Protein AF-0000000075737241 (afdb_homodimer)

Sequence (196 aa):
MTGPKQQPLPPDVEGREDAIEVLRAFVLDGGLSIAFMRAFEDPEMWGLLLVDIARHAARSYARESEYTEDEALERIVEMFEAELSRPTDTGATTERTQMTGPKQQPLPPDVEGREDAIEVLRAFVLDGGLSIAFMRAFEDPEMWGLLLVDIARHAARSYARESEYTEDEALERIVEMFEAELSRPTDTGATTERTQ

Radius of gyration: 18.61 Å; Cα contacts (8 Å, |Δi|>4): 270; chains: 2; bounding box: 70×42×44 Å

Nearest PDB structures (foldseek):
  3ic3-assembly3_A  TM=8.805E-01  e=1.085E-14  Rhodopseudomonas palustris
  3ic3-assembly3_D  TM=9.442E-01  e=9.481E-14  Rhodopseudomonas palustris
  3ic3-assembly3_B  TM=8.972E-01  e=2.136E-14  Rhodopseudomonas palustris
  3ic3-assembly3_C  TM=8.690E-01  e=2.997E-14  Rhodopseudomonas palustris
  8a22-assembly1_Bg  TM=6.473E-01  e=2.646E+00  Polytomella magna

pLDDT: mean 84.62, std 17.78, range [26.81, 97.56]

Solvent-accessible surface area (backbone atoms only — not comparable to full-atom values): 11344 Å² total; per-residue (Å²): 130,92,22,43,47,69,68,70,74,44,78,88,40,61,72,26,61,78,20,35,38,46,36,39,33,26,41,42,94,94,40,80,48,71,33,69,53,85,67,88,66,60,68,64,57,53,43,50,50,49,50,53,52,48,51,51,51,11,48,55,49,19,74,76,47,94,43,48,44,69,56,31,36,54,51,51,51,53,51,42,55,53,56,69,68,43,70,75,74,69,71,73,76,66,75,72,78,122,130,93,23,43,46,70,66,70,73,46,79,87,39,61,73,26,62,78,20,36,40,44,38,39,34,26,42,44,94,93,40,79,48,70,34,68,51,83,65,87,67,61,68,64,5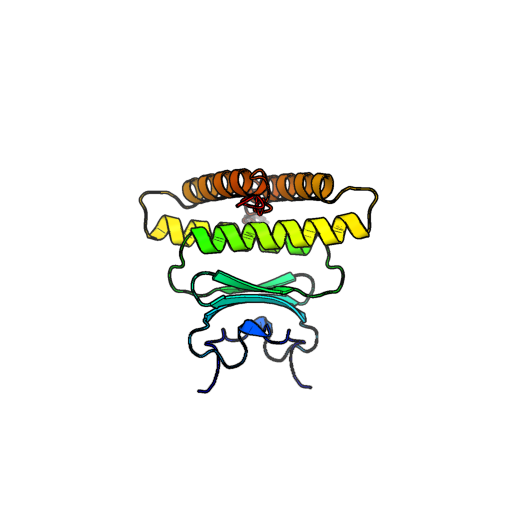7,54,43,50,49,49,51,51,50,47,51,50,50,10,47,54,49,18,74,76,48,90,45,49,46,68,57,29,36,53,51,51,52,52,52,41,55,53,58,71,68,44,70,76,75,66,72,70,75,70,76,72,79,121

Structure (mmCIF, N/CA/C/O backbone):
data_AF-0000000075737241-model_v1
#
loop_
_entity.id
_entity.type
_entity.pdbx_description
1 polymer 'DUF5076 domain-containing protein'
#
loop_
_atom_site.group_PDB
_atom_site.id
_atom_site.type_symbol
_atom_site.label_atom_id
_atom_site.label_alt_id
_atom_site.label_comp_id
_atom_site.label_asym_id
_atom_site.label_entity_id
_atom_site.label_seq_id
_atom_site.pdbx_PDB_ins_code
_atom_site.Cartn_x
_atom_site.Cartn_y
_atom_site.Cartn_z
_atom_site.occupancy
_atom_site.B_iso_or_equiv
_atom_site.auth_seq_id
_atom_site.auth_comp_id
_atom_site.auth_asym_id
_atom_site.auth_atom_id
_atom_site.pdbx_PDB_model_num
ATOM 1 N N . MET A 1 1 ? 18.047 1.871 20.344 1 58.34 1 MET A N 1
ATOM 2 C CA . MET A 1 1 ? 17.25 1.022 19.469 1 58.34 1 MET A CA 1
ATOM 3 C C . MET A 1 1 ? 17.656 1.196 18.016 1 58.34 1 MET A C 1
ATOM 5 O O . MET A 1 1 ? 17.391 2.236 17.406 1 58.34 1 MET A O 1
ATOM 9 N N . THR A 1 2 ? 18.734 0.458 17.578 1 82 2 THR A N 1
ATOM 10 C CA . THR A 1 2 ? 19.562 0.753 16.422 1 82 2 THR A CA 1
ATOM 11 C C . THR A 1 2 ? 18.859 0.339 15.133 1 82 2 THR A C 1
ATOM 13 O O . THR A 1 2 ? 18.625 -0.849 14.898 1 82 2 THR A O 1
ATOM 16 N N . GLY A 1 3 ? 18.031 1.167 14.523 1 94.81 3 GLY A N 1
ATOM 17 C CA . GLY A 1 3 ? 17.422 0.893 13.227 1 94.81 3 GLY A CA 1
ATOM 18 C C . GLY A 1 3 ? 16.172 1.709 12.969 1 94.81 3 GLY A C 1
ATOM 19 O O . GLY A 1 3 ? 15.867 2.637 13.727 1 94.81 3 GLY A O 1
ATOM 20 N N . PRO A 1 4 ? 15.516 1.468 11.969 1 96.94 4 PRO A N 1
ATOM 21 C CA . PRO A 1 4 ? 14.328 2.248 11.633 1 96.94 4 PRO A CA 1
ATOM 22 C C . PRO A 1 4 ? 13.188 2.059 12.633 1 96.94 4 PRO A C 1
ATOM 24 O O . PRO A 1 4 ? 13.188 1.08 13.383 1 96.94 4 PRO A O 1
ATOM 27 N N . LYS A 1 5 ? 12.344 3.02 12.773 1 95.69 5 LYS A N 1
ATOM 28 C CA . LYS A 1 5 ? 11.102 2.865 13.516 1 95.69 5 LYS A CA 1
ATOM 29 C C . LYS A 1 5 ? 10.117 1.977 12.758 1 95.69 5 LYS A C 1
ATOM 31 O O . LYS A 1 5 ? 9.633 2.346 11.688 1 95.69 5 LYS A O 1
ATOM 36 N N . GLN A 1 6 ? 9.859 0.844 13.281 1 96.44 6 GLN A N 1
ATOM 37 C CA . GLN A 1 6 ? 9.031 -0.142 12.594 1 96.44 6 GLN A CA 1
ATOM 38 C C . GLN A 1 6 ? 7.641 -0.232 13.227 1 96.44 6 GLN A C 1
ATOM 40 O O . GLN A 1 6 ? 7.488 -0.028 14.43 1 96.44 6 GLN A O 1
ATOM 45 N N . GLN A 1 7 ? 6.676 -0.488 12.391 1 96.12 7 GLN A N 1
ATOM 46 C CA . GLN A 1 7 ? 5.336 -0.783 12.883 1 96.12 7 GLN A CA 1
ATOM 47 C C . GLN A 1 7 ? 5.277 -2.168 13.516 1 96.12 7 GLN A C 1
ATOM 49 O O . GLN A 1 7 ? 5.941 -3.1 13.055 1 96.12 7 GLN A O 1
ATOM 54 N N . PRO A 1 8 ? 4.445 -2.217 14.602 1 95.62 8 PRO A N 1
ATOM 55 C CA . PRO A 1 8 ? 4.211 -3.57 15.109 1 95.62 8 PRO A CA 1
ATOM 56 C C . PRO A 1 8 ? 3.428 -4.441 14.133 1 95.62 8 PRO A C 1
ATOM 58 O O . PRO A 1 8 ? 2.809 -3.926 13.195 1 95.62 8 PRO A O 1
ATOM 61 N N . LEU A 1 9 ? 3.537 -5.719 14.336 1 97.38 9 LEU A N 1
ATOM 62 C CA . LEU A 1 9 ? 2.652 -6.609 13.586 1 97.38 9 LEU A CA 1
ATOM 63 C C . LEU A 1 9 ? 1.19 -6.305 13.898 1 97.38 9 LEU A C 1
ATOM 65 O O . LEU A 1 9 ? 0.841 -6.023 15.047 1 97.38 9 LEU A O 1
ATOM 69 N N . PRO A 1 10 ? 0.364 -6.422 12.844 1 97.06 10 PRO A N 1
ATOM 70 C CA . PRO A 1 10 ? -1.057 -6.461 13.203 1 97.06 10 PRO A CA 1
ATOM 71 C C . PRO A 1 10 ? -1.389 -7.578 14.188 1 97.06 10 PRO A C 1
ATOM 73 O O . PRO A 1 10 ? -0.824 -8.672 14.102 1 97.06 10 PRO A O 1
ATOM 76 N N . PRO A 1 11 ? -2.312 -7.281 15.094 1 96.56 11 PRO A N 1
ATOM 77 C CA . PRO A 1 11 ? -2.607 -8.266 16.141 1 96.56 11 PRO A CA 1
ATOM 78 C C . PRO A 1 11 ? -3.072 -9.602 15.578 1 96.56 11 PRO A C 1
ATOM 80 O O . PRO A 1 11 ? -2.773 -10.656 16.141 1 96.56 11 PRO A O 1
ATOM 83 N N . ASP A 1 12 ? -3.746 -9.586 14.445 1 97.31 12 ASP A N 1
ATOM 84 C CA . ASP A 1 12 ? -4.32 -10.812 13.898 1 97.31 12 ASP A CA 1
ATOM 85 C C . ASP A 1 12 ? -3.254 -11.656 13.195 1 97.31 12 ASP A C 1
ATOM 87 O O . ASP A 1 12 ? -3.484 -12.82 12.883 1 97.31 12 ASP A O 1
ATOM 91 N N . VAL A 1 13 ? -2.068 -11.062 13.039 1 97.38 13 VAL A N 1
ATOM 92 C CA . VAL A 1 13 ? -1.009 -11.766 12.32 1 97.38 13 VAL A CA 1
ATOM 93 C C . VAL A 1 13 ? -0.026 -12.367 13.32 1 97.38 13 VAL A C 1
ATOM 95 O O . VAL A 1 13 ? 0.746 -13.266 12.984 1 97.38 13 VAL A O 1
ATOM 98 N N . GLU A 1 14 ? -0.021 -11.781 14.523 1 96.69 14 GLU A N 1
ATOM 99 C CA . GLU A 1 14 ? 0.906 -12.25 15.547 1 96.69 14 GLU A CA 1
ATOM 100 C C . GLU A 1 14 ? 0.746 -13.75 15.797 1 96.69 14 GLU A C 1
ATOM 102 O O . GLU A 1 14 ? -0.367 -14.234 16.016 1 96.69 14 GLU A O 1
ATOM 107 N N . GLY A 1 15 ? 1.832 -14.453 15.648 1 96.19 15 GLY A N 1
ATOM 108 C CA . GLY A 1 15 ? 1.846 -15.883 15.922 1 96.19 15 GLY A CA 1
ATOM 109 C C . GLY A 1 15 ? 1.267 -16.703 14.789 1 96.19 15 GLY A C 1
ATOM 110 O O . GLY A 1 15 ? 1.16 -17.938 14.898 1 96.19 15 GLY A O 1
ATOM 111 N N . ARG A 1 16 ? 0.884 -16.078 13.672 1 97.56 16 ARG A N 1
ATOM 112 C CA . ARG A 1 16 ? 0.29 -16.781 12.547 1 97.56 16 ARG A CA 1
ATOM 113 C C . ARG A 1 16 ? 1.35 -17.156 11.516 1 97.56 16 ARG A C 1
ATOM 115 O O . ARG A 1 16 ? 1.74 -16.328 10.688 1 97.56 16 ARG A O 1
ATOM 122 N N . GLU A 1 17 ? 1.652 -18.438 11.508 1 96.88 17 GLU A N 1
ATOM 123 C CA . GLU A 1 17 ? 2.691 -18.938 10.609 1 96.88 17 GLU A CA 1
ATOM 124 C C . GLU A 1 17 ? 2.215 -18.938 9.164 1 96.88 17 GLU A C 1
ATOM 126 O O . GLU A 1 17 ? 3.0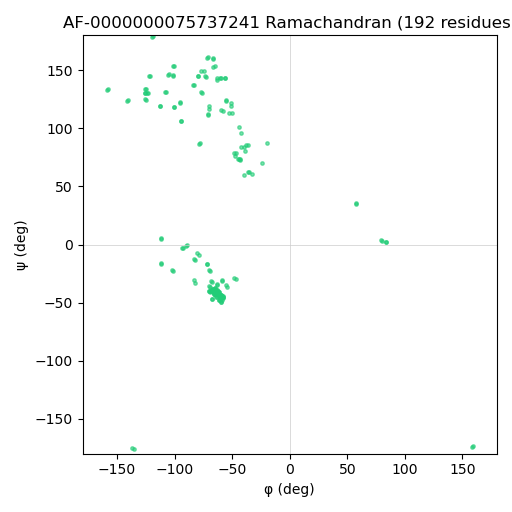25 -19.016 8.234 1 96.88 17 GLU A O 1
ATOM 131 N N . ASP A 1 18 ? 0.946 -18.844 8.969 1 95.94 18 ASP A N 1
ATOM 132 C CA . ASP A 1 18 ? 0.374 -18.891 7.629 1 95.94 18 ASP A CA 1
ATOM 133 C C . ASP A 1 18 ? 0.208 -17.484 7.059 1 95.94 18 ASP A C 1
ATOM 135 O O . ASP A 1 18 ? -0.201 -17.312 5.906 1 95.94 18 ASP A O 1
ATOM 139 N N . ALA A 1 19 ? 0.558 -16.516 7.926 1 96.25 19 ALA A N 1
ATOM 140 C CA . ALA A 1 19 ? 0.509 -15.133 7.441 1 96.25 19 ALA A CA 1
ATOM 141 C C . ALA A 1 19 ? 1.785 -14.773 6.688 1 96.25 19 ALA A C 1
ATOM 143 O O . ALA A 1 19 ? 2.885 -15.148 7.102 1 96.25 19 ALA A O 1
ATOM 144 N N . ILE A 1 20 ? 1.584 -14.055 5.527 1 95.44 20 ILE A N 1
ATOM 145 C CA . ILE A 1 20 ? 2.699 -13.664 4.672 1 95.44 20 ILE A CA 1
ATOM 146 C C . ILE A 1 20 ? 2.678 -12.156 4.445 1 95.44 20 ILE A C 1
ATOM 148 O O . ILE A 1 20 ? 1.672 -11.602 3.99 1 95.44 20 ILE A O 1
ATOM 152 N N . GLU A 1 21 ? 3.771 -11.531 4.742 1 96.62 21 GLU A N 1
ATOM 153 C CA . GLU A 1 21 ? 3.885 -10.102 4.492 1 96.62 21 GLU A CA 1
ATOM 154 C C . GLU A 1 21 ? 4.137 -9.82 3.014 1 96.62 21 GLU A C 1
ATOM 156 O O . GLU A 1 21 ? 5.027 -10.414 2.406 1 96.62 21 GLU A O 1
ATOM 161 N N . VAL A 1 22 ? 3.342 -8.883 2.451 1 95 22 VAL A N 1
ATOM 162 C CA . VAL A 1 22 ? 3.439 -8.672 1.01 1 95 22 VAL A CA 1
ATOM 163 C C . VAL A 1 22 ? 4.039 -7.297 0.728 1 95 22 VAL A C 1
ATOM 165 O O . VAL A 1 22 ? 4.496 -7.027 -0.385 1 95 22 VAL A O 1
ATOM 168 N N . LEU A 1 23 ? 4.055 -6.426 1.72 1 96.06 23 LEU A N 1
ATOM 169 C CA . LEU A 1 23 ? 4.504 -5.059 1.488 1 96.06 23 LEU A CA 1
ATOM 170 C C . LEU A 1 23 ? 4.945 -4.402 2.793 1 96.06 23 LEU A C 1
ATOM 172 O O . LEU A 1 23 ? 4.285 -4.547 3.822 1 96.06 23 LEU A O 1
ATOM 176 N N . ARG A 1 24 ? 6.102 -3.76 2.75 1 97.56 24 ARG A N 1
ATOM 177 C CA . ARG A 1 24 ? 6.539 -2.801 3.762 1 97.56 24 ARG A CA 1
ATOM 178 C C . ARG A 1 24 ? 6.902 -1.464 3.125 1 97.56 24 ARG A C 1
ATOM 180 O O . ARG A 1 24 ? 7.609 -1.422 2.119 1 97.56 24 ARG A O 1
ATOM 187 N N . ALA A 1 25 ? 6.422 -0.4 3.725 1 96.69 25 ALA A N 1
ATOM 188 C CA . ALA A 1 25 ? 6.754 0.932 3.225 1 96.69 25 ALA A CA 1
ATOM 189 C C . ALA A 1 25 ? 7.34 1.803 4.332 1 96.69 25 ALA A C 1
ATOM 191 O O . ALA A 1 25 ? 6.797 1.868 5.438 1 96.69 25 ALA A O 1
ATOM 192 N N . PHE A 1 26 ? 8.477 2.404 3.988 1 95.94 26 PHE A N 1
ATOM 193 C CA . PHE A 1 26 ? 9.172 3.305 4.902 1 95.94 26 PHE A CA 1
ATOM 194 C C . PHE A 1 26 ? 9.32 4.691 4.289 1 95.94 26 PHE A C 1
ATOM 196 O O . PHE A 1 26 ? 9.5 4.824 3.076 1 95.94 26 PHE A O 1
ATOM 203 N N . VAL A 1 27 ? 9.234 5.68 5.16 1 94 27 VAL A N 1
ATOM 204 C CA . VAL A 1 27 ? 9.656 7.02 4.77 1 94 27 VAL A CA 1
ATOM 205 C C . VAL A 1 27 ? 11.102 7.254 5.203 1 94 27 VAL A C 1
ATOM 207 O O . VAL A 1 27 ? 11.469 6.98 6.352 1 94 27 VAL A O 1
ATOM 210 N N . LEU A 1 28 ? 11.969 7.582 4.246 1 94.06 28 LEU A N 1
ATOM 211 C CA . LEU A 1 28 ? 13.375 7.891 4.484 1 94.06 28 LEU A CA 1
ATOM 212 C C . LEU A 1 28 ? 13.836 9.039 3.596 1 94.06 28 LEU A C 1
ATOM 214 O O . LEU A 1 28 ? 13.656 9 2.377 1 94.06 28 LEU A O 1
ATOM 218 N N . ASP A 1 29 ? 14.367 10.109 4.168 1 92.5 29 ASP A N 1
ATOM 219 C CA . ASP A 1 29 ? 14.93 11.258 3.459 1 92.5 29 ASP A CA 1
ATOM 220 C C . ASP A 1 29 ? 13.898 11.891 2.529 1 92.5 29 ASP A C 1
ATOM 222 O O . ASP A 1 29 ? 14.203 12.203 1.377 1 92.5 29 ASP A O 1
ATOM 226 N N . GLY A 1 30 ? 12.688 11.914 2.885 1 87.44 30 GLY A N 1
ATOM 227 C CA . GLY A 1 30 ? 11.633 12.578 2.129 1 87.44 30 GLY A CA 1
ATOM 228 C C . GLY A 1 30 ? 11.078 11.719 1.009 1 87.44 30 GLY A C 1
ATOM 229 O O . GLY A 1 30 ? 10.18 12.148 0.28 1 87.44 30 GLY A O 1
ATOM 230 N N . GLY A 1 31 ? 11.602 10.453 0.893 1 90.88 31 GLY A N 1
ATOM 231 C CA . GLY A 1 31 ? 11.117 9.516 -0.108 1 90.88 31 GLY A CA 1
ATOM 232 C C . GLY A 1 31 ? 10.523 8.25 0.492 1 90.88 31 GLY A C 1
ATOM 233 O O . GLY A 1 31 ? 10.367 8.156 1.711 1 90.88 31 GLY A O 1
ATOM 234 N N . LEU A 1 32 ? 10.062 7.375 -0.403 1 93.62 32 LEU A N 1
ATOM 235 C CA . LEU A 1 32 ? 9.492 6.094 0.006 1 93.62 32 LEU A CA 1
ATOM 236 C C . LEU A 1 32 ? 10.438 4.945 -0.342 1 93.62 32 LEU A C 1
ATOM 238 O O . LEU A 1 32 ? 11.055 4.945 -1.408 1 93.62 32 LEU A O 1
ATOM 242 N N . SER A 1 33 ? 10.68 4.078 0.596 1 96.06 33 SER A N 1
ATOM 243 C CA . SER A 1 33 ? 11.336 2.797 0.373 1 96.06 33 SER A CA 1
ATOM 244 C C . SER A 1 33 ? 10.375 1.635 0.601 1 96.06 33 SER A C 1
ATOM 246 O O . SER A 1 33 ? 9.82 1.485 1.692 1 96.06 33 SER A O 1
ATOM 248 N N . ILE A 1 34 ? 10.172 0.843 -0.483 1 96.19 34 ILE A N 1
ATOM 249 C CA . ILE A 1 34 ? 9.117 -0.158 -0.418 1 96.19 34 ILE A CA 1
ATOM 250 C C . ILE A 1 34 ? 9.695 -1.542 -0.699 1 96.19 34 ILE A C 1
ATOM 252 O O . ILE A 1 34 ? 10.477 -1.715 -1.636 1 96.19 34 ILE A O 1
ATOM 256 N N . ALA A 1 35 ? 9.391 -2.486 0.14 1 95.88 35 ALA A N 1
ATOM 257 C CA . ALA A 1 35 ? 9.641 -3.902 -0.122 1 95.88 35 ALA A CA 1
ATOM 258 C C . ALA A 1 35 ? 8.367 -4.613 -0.566 1 95.88 35 ALA A C 1
ATOM 260 O O . ALA A 1 35 ? 7.363 -4.602 0.149 1 95.88 35 ALA A O 1
ATOM 261 N N . PHE A 1 36 ? 8.367 -5.172 -1.812 1 92.94 36 PHE A N 1
ATOM 262 C CA . PHE A 1 36 ? 7.266 -5.973 -2.332 1 92.94 36 PHE A CA 1
ATOM 263 C C . PHE A 1 36 ? 7.59 -7.457 -2.258 1 92.94 36 PHE A C 1
ATOM 265 O O . PHE A 1 36 ? 8.75 -7.855 -2.408 1 92.94 36 PHE A O 1
ATOM 272 N N . MET A 1 37 ? 6.535 -8.219 -2.01 1 87.31 37 MET A N 1
ATOM 273 C CA . MET A 1 37 ? 6.707 -9.648 -2.262 1 87.31 37 MET A CA 1
ATOM 274 C C . MET A 1 37 ? 6.977 -9.906 -3.738 1 87.31 37 MET A C 1
ATOM 276 O O . MET A 1 37 ? 6.438 -9.219 -4.605 1 87.31 37 MET A O 1
ATOM 280 N N . ARG A 1 38 ? 7.836 -10.875 -4.016 1 76.06 38 ARG A N 1
ATOM 281 C CA . ARG A 1 38 ? 8.273 -11.172 -5.375 1 76.06 38 ARG A CA 1
ATOM 282 C C . ARG A 1 38 ? 7.273 -12.07 -6.09 1 76.06 38 ARG A C 1
ATOM 284 O O . ARG A 1 38 ? 7.062 -11.938 -7.297 1 76.06 38 ARG A O 1
ATOM 291 N N . ALA A 1 39 ? 6.617 -12.883 -5.332 1 67.62 39 ALA A N 1
ATOM 292 C CA . ALA A 1 39 ? 5.738 -13.836 -6 1 67.62 39 ALA A CA 1
ATOM 293 C C . ALA A 1 39 ? 4.445 -13.164 -6.457 1 67.62 39 ALA A C 1
ATOM 295 O O . ALA A 1 39 ? 4.016 -12.164 -5.871 1 67.62 39 ALA A O 1
ATOM 296 N N . PHE A 1 40 ? 3.984 -13.711 -7.516 1 63.38 40 PHE A N 1
ATOM 297 C CA . PHE A 1 40 ? 2.729 -13.211 -8.07 1 63.38 40 PHE A CA 1
ATOM 298 C C . PHE A 1 40 ? 1.599 -13.352 -7.055 1 63.38 40 PHE A C 1
ATOM 300 O O . PHE A 1 40 ? 1.379 -14.438 -6.508 1 63.38 40 PHE A O 1
ATOM 307 N N . GLU A 1 41 ? 1.18 -12.141 -6.746 1 68.88 41 GLU A N 1
ATOM 308 C CA . GLU A 1 41 ? -0.008 -12.141 -5.898 1 68.88 41 GLU A CA 1
ATOM 309 C C . GLU A 1 41 ? -1.269 -11.859 -6.711 1 68.88 41 GLU A C 1
ATOM 311 O O . GLU A 1 41 ? -1.193 -11.32 -7.816 1 68.88 41 GLU A O 1
ATOM 316 N N . ASP A 1 42 ? -2.352 -12.344 -6.223 1 75.69 42 ASP A N 1
ATOM 317 C CA . ASP A 1 42 ? -3.688 -12.133 -6.77 1 75.69 42 ASP A CA 1
ATOM 318 C C . ASP A 1 42 ? -3.963 -10.648 -6.992 1 75.69 42 ASP A C 1
ATOM 320 O O . ASP A 1 42 ? -3.734 -9.828 -6.102 1 75.69 42 ASP A O 1
ATOM 324 N N . PRO A 1 43 ? -4.27 -10.312 -8.273 1 76.69 43 PRO A N 1
ATOM 325 C CA . PRO A 1 43 ? -4.633 -8.922 -8.562 1 76.69 43 PRO A CA 1
ATOM 326 C C . PRO A 1 43 ? -5.668 -8.367 -7.59 1 76.69 43 PRO A C 1
ATOM 328 O O . PRO A 1 43 ? -5.672 -7.172 -7.301 1 76.69 43 PRO A O 1
ATOM 331 N N . GLU A 1 44 ? -6.48 -9.258 -7.078 1 79.12 44 GLU A N 1
ATOM 332 C CA . GLU A 1 44 ? -7.523 -8.82 -6.152 1 79.12 44 GLU A CA 1
ATOM 333 C C . GLU A 1 44 ? -6.918 -8.289 -4.855 1 79.12 44 GLU A C 1
ATOM 335 O O . GLU A 1 44 ? -7.426 -7.328 -4.277 1 79.12 44 GLU A O 1
ATOM 340 N N . MET A 1 45 ? -5.902 -8.898 -4.387 1 83.75 45 MET A N 1
ATOM 341 C CA . MET A 1 45 ? -5.242 -8.445 -3.166 1 83.75 45 MET A CA 1
ATOM 342 C C . MET A 1 45 ? -4.664 -7.047 -3.342 1 83.75 45 MET A C 1
ATOM 344 O O . MET A 1 45 ? -4.781 -6.207 -2.451 1 83.75 45 MET A O 1
ATOM 348 N N . TRP A 1 46 ? -4.094 -6.828 -4.516 1 89.31 46 TRP A N 1
ATOM 349 C CA . TRP A 1 46 ? -3.533 -5.508 -4.785 1 89.31 46 TRP A CA 1
ATOM 350 C C . TRP A 1 46 ? -4.637 -4.457 -4.883 1 89.31 46 TRP A C 1
ATOM 352 O O . TRP A 1 46 ? -4.477 -3.334 -4.406 1 89.31 46 TRP A O 1
ATOM 362 N N . GLY A 1 47 ? -5.715 -4.836 -5.477 1 88.12 47 GLY A N 1
ATOM 363 C CA . GLY A 1 47 ? -6.871 -3.955 -5.523 1 88.12 47 GLY A CA 1
ATOM 364 C C . GLY A 1 47 ? -7.391 -3.58 -4.152 1 88.12 47 GLY A C 1
ATOM 365 O O . GLY A 1 47 ? -7.668 -2.41 -3.885 1 88.12 47 GLY A O 1
ATOM 366 N N . LEU A 1 48 ? -7.453 -4.59 -3.279 1 90.06 48 LEU A N 1
ATOM 367 C CA . LEU A 1 48 ? -7.887 -4.348 -1.908 1 90.06 48 LEU A CA 1
ATOM 368 C C . LEU A 1 48 ? -6.898 -3.443 -1.18 1 90.06 48 LEU A C 1
ATOM 370 O O . LEU A 1 48 ? -7.305 -2.547 -0.436 1 90.06 48 LEU A O 1
ATOM 374 N N . LEU A 1 49 ? -5.637 -3.652 -1.419 1 93.56 49 LEU A N 1
ATOM 375 C CA . LEU A 1 49 ? -4.613 -2.832 -0.775 1 93.56 49 LEU A CA 1
ATOM 376 C C . LEU A 1 49 ? -4.715 -1.382 -1.232 1 93.56 49 LEU A C 1
ATOM 378 O O . LEU A 1 49 ? -4.637 -0.462 -0.416 1 93.56 49 LEU A O 1
ATOM 382 N N . LEU A 1 50 ? -4.926 -1.201 -2.553 1 95.25 50 LEU A N 1
ATOM 383 C CA . LEU A 1 50 ? -5.102 0.139 -3.1 1 95.25 50 LEU A CA 1
ATOM 384 C C . LEU A 1 50 ? -6.297 0.837 -2.457 1 95.25 50 LEU A C 1
ATOM 386 O O . LEU A 1 50 ? -6.188 1.982 -2.014 1 95.25 50 LEU A O 1
ATOM 390 N N . VAL A 1 51 ? -7.43 0.155 -2.285 1 93.88 51 VAL A N 1
ATOM 391 C CA . VAL A 1 51 ? -8.641 0.715 -1.689 1 93.88 51 VAL A CA 1
ATOM 392 C C . VAL A 1 51 ? -8.367 1.096 -0.235 1 93.88 51 VAL A C 1
ATOM 394 O O . VAL A 1 51 ? -8.742 2.186 0.207 1 93.88 51 VAL A O 1
ATOM 397 N N . ASP A 1 52 ? -7.723 0.274 0.52 1 94.19 52 ASP A N 1
ATOM 398 C CA . ASP A 1 52 ? -7.469 0.521 1.937 1 94.19 52 ASP A CA 1
ATOM 399 C C . ASP A 1 52 ? -6.562 1.735 2.129 1 94.19 52 ASP A C 1
ATOM 401 O O . ASP A 1 52 ? -6.809 2.566 3.008 1 94.19 52 ASP A O 1
ATOM 405 N N . ILE A 1 53 ? -5.551 1.831 1.298 1 94.12 53 ILE A N 1
ATOM 406 C CA . ILE A 1 53 ? -4.645 2.969 1.395 1 94.12 53 ILE A CA 1
ATOM 407 C C . ILE A 1 53 ? -5.379 4.25 1.012 1 94.12 53 ILE A C 1
ATOM 409 O O . ILE A 1 53 ? -5.258 5.27 1.696 1 94.12 53 ILE A O 1
ATOM 413 N N . ALA A 1 54 ? -6.113 4.211 -0.084 1 94.75 54 ALA A N 1
ATOM 414 C CA . ALA A 1 54 ? -6.875 5.379 -0.511 1 94.75 54 ALA A CA 1
ATOM 415 C C . ALA A 1 54 ? -7.852 5.824 0.574 1 94.75 54 ALA A C 1
ATOM 417 O O . ALA A 1 54 ? -7.953 7.016 0.875 1 94.75 54 ALA A O 1
ATOM 418 N N . ARG A 1 55 ? -8.586 4.879 1.201 1 93.94 55 ARG A N 1
ATOM 419 C CA . ARG A 1 55 ? -9.547 5.195 2.256 1 93.94 55 ARG A CA 1
ATOM 420 C C . ARG A 1 55 ? -8.836 5.762 3.484 1 93.94 55 ARG A C 1
ATOM 422 O O . ARG A 1 55 ? -9.328 6.707 4.109 1 93.94 55 ARG A O 1
ATOM 429 N N . HIS A 1 56 ? -7.738 5.168 3.852 1 92.88 56 HIS A N 1
ATOM 430 C CA . HIS A 1 56 ? -6.957 5.672 4.977 1 92.88 56 HIS A CA 1
ATOM 431 C C . HIS A 1 56 ? -6.496 7.102 4.734 1 92.88 56 HIS A C 1
ATOM 433 O O . HIS A 1 56 ? -6.664 7.969 5.598 1 92.88 56 HIS A O 1
ATOM 439 N N . ALA A 1 57 ? -5.91 7.332 3.549 1 92.19 57 ALA A N 1
ATOM 440 C CA . ALA A 1 57 ? -5.48 8.68 3.18 1 92.19 57 ALA A CA 1
ATOM 441 C C . ALA A 1 57 ? -6.652 9.656 3.211 1 92.19 57 ALA A C 1
ATOM 443 O O . ALA A 1 57 ? -6.523 10.773 3.717 1 92.19 57 ALA A O 1
ATOM 444 N N . ALA A 1 58 ? -7.773 9.234 2.656 1 92.94 58 ALA A N 1
ATOM 445 C CA . ALA A 1 58 ? -8.961 10.086 2.621 1 92.94 58 ALA A CA 1
ATOM 446 C C . ALA A 1 58 ? -9.422 10.445 4.031 1 92.94 58 ALA A C 1
ATOM 448 O O . ALA A 1 58 ? -9.758 11.602 4.305 1 92.94 58 ALA A O 1
ATOM 449 N N . ARG A 1 59 ? -9.469 9.438 4.922 1 92.44 59 ARG A N 1
ATOM 450 C CA . ARG A 1 59 ? -9.859 9.672 6.309 1 92.44 59 ARG A CA 1
ATOM 451 C C . ARG A 1 59 ? -8.914 10.656 6.988 1 92.44 59 ARG A C 1
ATOM 453 O O . ARG A 1 59 ? -9.359 11.562 7.699 1 92.44 59 ARG A O 1
ATOM 460 N N . SER A 1 60 ? -7.625 10.469 6.77 1 89.19 60 SER A N 1
ATOM 461 C CA . SER A 1 60 ? -6.621 11.367 7.34 1 89.19 60 SER A CA 1
ATOM 462 C C . SER A 1 60 ? -6.801 12.789 6.832 1 89.19 60 SER A C 1
ATOM 464 O O . SER A 1 60 ? -6.777 13.742 7.617 1 89.19 60 SER A O 1
ATOM 466 N N . TYR A 1 61 ? -6.961 12.914 5.523 1 88.31 61 TYR A N 1
ATOM 467 C CA . TYR A 1 61 ? -7.145 14.219 4.895 1 88.31 61 TYR A CA 1
ATOM 468 C C . TYR A 1 61 ? -8.422 14.883 5.387 1 88.31 61 TYR A C 1
ATOM 470 O O . TYR A 1 61 ? -8.438 16.094 5.656 1 88.31 61 TYR A O 1
ATOM 478 N N . ALA A 1 62 ? -9.5 14.133 5.504 1 90.19 62 ALA A N 1
ATOM 479 C CA . ALA A 1 62 ? -10.781 14.672 5.938 1 90.19 62 ALA A CA 1
ATOM 480 C C . ALA A 1 62 ? -10.703 15.203 7.363 1 90.19 62 ALA A C 1
ATOM 482 O O . ALA A 1 62 ? -11.344 16.203 7.699 1 90.19 62 ALA A O 1
ATOM 483 N N . ARG A 1 63 ? -9.922 14.594 8.18 1 88.44 63 ARG A N 1
ATOM 484 C CA . ARG A 1 63 ? -9.797 14.992 9.578 1 88.44 63 ARG A CA 1
ATOM 485 C C . ARG A 1 63 ? -9.07 16.328 9.703 1 88.44 63 ARG A C 1
ATOM 487 O O . ARG A 1 63 ? -9.297 17.078 10.664 1 88.44 63 ARG A O 1
ATOM 494 N N . GLU A 1 64 ? -8.328 16.656 8.688 1 85.62 64 GLU A N 1
ATOM 495 C CA . GLU A 1 64 ? -7.484 17.844 8.789 1 85.62 64 GLU A CA 1
ATOM 496 C C . GLU A 1 64 ? -7.969 18.953 7.848 1 85.62 64 GLU A C 1
ATOM 498 O O . GLU A 1 64 ? -7.297 19.969 7.68 1 85.62 64 GLU A O 1
ATOM 503 N N . SER A 1 65 ? -9.086 18.625 7.23 1 88.12 65 SER A N 1
ATOM 504 C CA . SER A 1 65 ? -9.594 19.578 6.25 1 88.12 65 SER A CA 1
ATOM 505 C C . SER A 1 65 ? -11.094 19.781 6.402 1 88.12 65 SER A C 1
ATOM 507 O O . SER A 1 65 ? -11.703 19.297 7.355 1 88.12 65 SER A O 1
ATOM 509 N N . GLU A 1 66 ? -11.727 20.594 5.484 1 93.31 66 GLU A N 1
ATOM 510 C CA . GLU A 1 66 ? -13.172 20.812 5.465 1 93.31 66 GLU A CA 1
ATOM 511 C C . GLU A 1 66 ? -13.875 19.781 4.594 1 93.31 66 GLU A C 1
ATOM 513 O O . GLU A 1 66 ? -15.109 19.734 4.559 1 93.31 66 GLU A O 1
ATOM 518 N N . TYR A 1 67 ? -13.047 18.922 4.031 1 92.81 67 TYR A N 1
ATOM 519 C CA . TYR A 1 67 ? -13.609 17.922 3.139 1 92.81 67 TYR A CA 1
ATOM 520 C C . TYR A 1 67 ? -14.219 16.766 3.932 1 92.81 67 TYR A C 1
ATOM 522 O O . TYR A 1 67 ? -13.734 16.422 5.008 1 92.81 67 TYR A O 1
ATOM 530 N N . THR A 1 68 ? -15.375 16.203 3.348 1 95.5 68 THR A N 1
ATOM 531 C CA . THR A 1 68 ? -15.828 14.898 3.822 1 95.5 68 THR A CA 1
ATOM 532 C C . THR A 1 68 ? -14.883 13.797 3.354 1 95.5 68 THR A C 1
ATOM 534 O O . THR A 1 68 ? -14.078 14 2.447 1 95.5 68 THR A O 1
ATOM 537 N N . GLU A 1 69 ? -14.914 12.648 3.988 1 92.88 69 GLU A N 1
ATOM 538 C CA . GLU A 1 69 ? -14.102 11.523 3.559 1 92.88 69 GLU A CA 1
ATOM 539 C C . GLU A 1 69 ? -14.344 11.188 2.09 1 92.88 69 GLU A C 1
ATOM 541 O O . GLU A 1 69 ? -13.406 10.898 1.346 1 92.88 69 GLU A O 1
ATOM 546 N N . ASP A 1 70 ? -15.648 11.352 1.696 1 92.75 70 ASP A N 1
ATOM 547 C CA . ASP A 1 70 ? -15.984 11.031 0.313 1 92.75 70 ASP A CA 1
ATOM 548 C C . ASP A 1 70 ? -15.367 12.039 -0.651 1 92.75 70 ASP A C 1
ATOM 550 O O . ASP A 1 70 ? -14.859 11.664 -1.711 1 92.75 70 ASP A O 1
ATOM 554 N N . GLU A 1 71 ? -15.383 13.266 -0.289 1 94.12 71 GLU A N 1
ATOM 555 C CA . GLU A 1 71 ? -14.758 14.312 -1.101 1 94.12 71 GLU A CA 1
ATOM 556 C C . GLU A 1 71 ? -13.25 14.133 -1.17 1 94.12 71 GLU A C 1
ATOM 558 O O . GLU A 1 71 ? -12.641 14.305 -2.23 1 94.12 71 GLU A O 1
ATOM 563 N N . ALA A 1 72 ? -12.695 13.82 -0.061 1 93.62 72 ALA A N 1
ATOM 564 C CA . ALA A 1 72 ? -11.258 13.578 -0.006 1 93.62 72 ALA A CA 1
ATOM 565 C C . ALA A 1 72 ? -10.867 12.406 -0.896 1 93.62 72 ALA A C 1
ATOM 567 O O . ALA A 1 72 ? -9.859 12.461 -1.603 1 93.62 72 ALA A O 1
ATOM 568 N N . LEU A 1 73 ? -11.711 11.383 -0.852 1 93.62 73 LEU A N 1
ATOM 569 C CA . LEU A 1 73 ? -11.438 10.195 -1.66 1 93.62 73 LEU A CA 1
ATOM 570 C C . LEU A 1 73 ? -11.453 10.539 -3.146 1 93.62 73 LEU A C 1
ATOM 572 O O . LEU A 1 73 ? -10.578 10.102 -3.895 1 93.62 73 LEU A O 1
ATOM 576 N N . GLU A 1 74 ? -12.352 11.344 -3.557 1 92.44 74 GLU A N 1
ATOM 577 C CA . GLU A 1 74 ? -12.438 11.75 -4.957 1 92.44 74 GLU A CA 1
ATOM 578 C C . GLU A 1 74 ? -11.188 12.516 -5.383 1 92.44 74 GLU A C 1
ATOM 580 O O . GLU A 1 74 ? -10.648 12.281 -6.465 1 92.44 74 GLU A O 1
ATOM 585 N N . ARG A 1 75 ? -10.727 13.305 -4.543 1 91.44 75 ARG A N 1
ATOM 586 C CA . ARG A 1 75 ? -9.539 14.102 -4.836 1 91.44 75 ARG A CA 1
ATOM 587 C C . ARG A 1 75 ? -8.297 13.227 -4.914 1 91.44 75 ARG A C 1
ATOM 589 O O . ARG A 1 75 ? -7.43 13.445 -5.762 1 91.44 75 ARG A O 1
ATOM 596 N N . ILE A 1 76 ? -8.227 12.297 -4.027 1 91.19 76 ILE A N 1
ATOM 597 C CA . ILE A 1 76 ? -7.102 11.375 -4.008 1 91.19 76 ILE A CA 1
ATOM 598 C C . ILE A 1 76 ? -7.074 10.57 -5.305 1 91.19 76 ILE A C 1
ATOM 600 O O . ILE A 1 76 ? -6.016 10.398 -5.914 1 91.19 76 ILE A O 1
ATOM 604 N N . VAL A 1 77 ? -8.211 10.125 -5.781 1 90.69 77 VAL A N 1
ATOM 605 C CA . VAL A 1 77 ? -8.305 9.344 -7.008 1 90.69 77 VAL A CA 1
ATOM 606 C C . VAL A 1 77 ? -7.895 10.195 -8.203 1 90.69 77 VAL A C 1
ATOM 608 O O . VAL A 1 77 ? -7.16 9.734 -9.078 1 90.69 77 VAL A O 1
ATOM 611 N N . GLU A 1 78 ? -8.328 11.43 -8.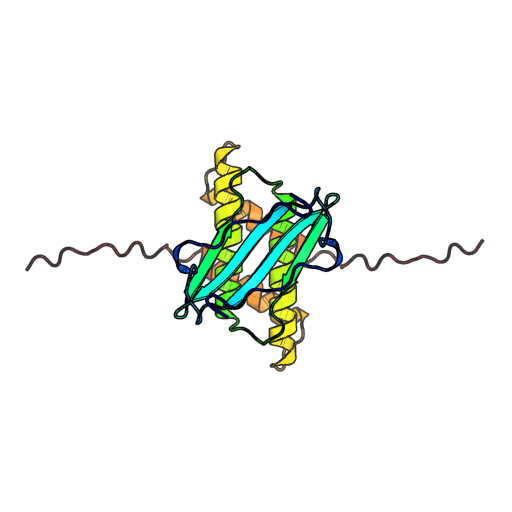211 1 90.38 78 GLU A N 1
ATOM 612 C CA . GLU A 1 78 ? -7.957 12.352 -9.281 1 90.38 78 GLU A CA 1
ATOM 613 C C . GLU A 1 78 ? -6.445 12.562 -9.32 1 90.38 78 GLU A C 1
ATOM 615 O O . GLU A 1 78 ? -5.84 12.531 -10.391 1 90.38 78 GLU A O 1
ATOM 620 N N . MET A 1 79 ? -5.871 12.742 -8.234 1 90 79 MET A N 1
ATOM 621 C CA . MET A 1 79 ? -4.43 12.961 -8.141 1 90 79 MET A CA 1
ATOM 622 C C . MET A 1 79 ? -3.666 11.703 -8.531 1 90 79 MET A C 1
ATOM 624 O O . MET A 1 79 ? -2.65 11.781 -9.227 1 90 79 MET A O 1
ATOM 628 N N . PHE A 1 80 ? -4.199 10.625 -8.086 1 90 80 PHE A N 1
ATOM 629 C CA . PHE A 1 80 ? -3.611 9.336 -8.43 1 90 80 PHE A CA 1
ATOM 630 C C . PHE A 1 80 ? -3.576 9.148 -9.945 1 90 80 PHE A C 1
ATOM 632 O O . PHE A 1 80 ? -2.535 8.805 -10.508 1 90 80 PHE A O 1
ATOM 639 N N . GLU A 1 81 ? -4.664 9.406 -10.617 1 88.69 81 GLU A N 1
ATOM 640 C CA . GLU A 1 81 ? -4.754 9.242 -12.07 1 88.69 81 GLU A CA 1
ATOM 641 C C . GLU A 1 81 ? -3.818 10.211 -12.789 1 88.69 81 GLU A C 1
ATOM 643 O O . GLU A 1 81 ? -3.189 9.852 -13.789 1 88.69 81 GLU A O 1
ATOM 648 N N . ALA A 1 82 ? -3.666 11.43 -12.297 1 88.19 82 ALA A N 1
ATOM 649 C CA . ALA A 1 82 ? -2.787 12.438 -12.883 1 88.19 82 ALA A CA 1
ATOM 650 C C . ALA A 1 82 ? -1.325 12.016 -12.789 1 88.19 82 ALA A C 1
ATOM 652 O O . ALA A 1 82 ? -0.556 12.203 -13.734 1 88.19 82 ALA A O 1
ATOM 653 N N . GLU A 1 83 ? -1.006 11.391 -11.617 1 87.38 83 GLU A N 1
ATOM 654 C CA . GLU A 1 83 ? 0.368 10.945 -11.406 1 87.38 83 GLU A CA 1
ATOM 655 C C . GLU A 1 83 ? 0.715 9.781 -12.328 1 87.38 83 GLU A C 1
ATOM 657 O O . GLU A 1 83 ? 1.841 9.68 -12.82 1 87.38 83 GLU A O 1
ATOM 662 N N . LEU A 1 84 ? -0.238 8.914 -12.562 1 89.19 84 LEU A N 1
ATOM 663 C CA . LEU A 1 84 ? -0.008 7.758 -13.422 1 89.19 84 LEU A CA 1
ATOM 664 C C . LEU A 1 84 ? 0.205 8.195 -14.867 1 89.19 84 LEU A C 1
ATOM 666 O O . LEU A 1 84 ? 0.895 7.512 -15.633 1 89.19 84 LEU A O 1
ATOM 670 N N . SER A 1 85 ? -0.418 9.242 -15.266 1 82.81 85 SER A N 1
ATOM 671 C CA . SER A 1 85 ? -0.361 9.719 -16.641 1 82.81 85 SER A CA 1
ATOM 672 C C . SER A 1 85 ? 0.895 10.547 -16.891 1 82.81 85 SER A C 1
ATOM 674 O O . SER A 1 85 ? 1.206 10.891 -18.031 1 82.81 85 SER A O 1
ATOM 676 N N . ARG A 1 86 ? 1.583 10.938 -15.758 1 74.56 86 ARG A N 1
ATOM 677 C CA . ARG A 1 86 ? 2.807 11.719 -15.914 1 74.56 86 ARG A CA 1
ATOM 678 C C . ARG A 1 86 ? 3.928 10.867 -16.5 1 74.56 86 ARG A C 1
ATOM 680 O O . ARG A 1 86 ? 4.152 9.734 -16.062 1 74.56 86 ARG A O 1
ATOM 687 N N . PRO A 1 87 ? 4.34 11.273 -17.656 1 60.44 87 PRO A N 1
ATOM 688 C CA . PRO A 1 87 ? 5.473 10.539 -18.219 1 60.44 87 PRO A CA 1
ATOM 689 C C . PRO A 1 87 ? 6.633 10.406 -17.219 1 60.44 87 PRO A C 1
ATOM 691 O O . PRO A 1 87 ? 6.824 11.273 -16.375 1 60.44 87 PRO A O 1
ATOM 694 N N . THR A 1 88 ? 6.91 9.164 -16.766 1 55.62 88 THR A N 1
ATOM 695 C CA . THR A 1 88 ? 8.102 9 -15.938 1 55.62 88 THR A CA 1
ATOM 696 C C . THR A 1 88 ? 9.219 9.914 -16.422 1 55.62 88 THR A C 1
ATOM 698 O O . THR A 1 88 ? 9.484 10 -17.625 1 55.62 88 THR A O 1
ATOM 701 N N . ASP A 1 89 ? 9.281 11.102 -16.031 1 47.5 89 ASP A N 1
ATOM 702 C CA . ASP A 1 89 ? 10.43 11.914 -16.422 1 47.5 89 ASP A CA 1
ATOM 703 C C . ASP A 1 89 ? 11.703 11.07 -16.484 1 47.5 89 ASP A C 1
ATOM 705 O O . ASP A 1 89 ? 12.242 10.68 -15.445 1 47.5 89 ASP A O 1
ATOM 709 N N . THR A 1 90 ? 11.711 10.086 -17.359 1 46.78 90 THR A N 1
ATOM 710 C CA . THR A 1 90 ? 13.094 9.703 -17.641 1 46.78 90 THR A CA 1
ATOM 711 C C . THR A 1 90 ? 13.977 10.938 -17.812 1 46.78 90 THR A C 1
ATOM 713 O O . THR A 1 90 ? 13.703 11.781 -18.672 1 46.78 90 THR A O 1
ATOM 716 N N . GLY A 1 91 ? 14.312 11.625 -16.828 1 41.72 91 GLY A N 1
ATOM 717 C CA . GLY A 1 91 ? 15.312 12.672 -16.875 1 41.72 91 GLY A CA 1
ATOM 718 C C . GLY A 1 91 ? 16.25 12.562 -18.062 1 41.72 91 GLY A C 1
ATOM 719 O O . GLY A 1 91 ? 16.922 11.547 -18.234 1 41.72 91 GLY A O 1
ATOM 720 N N . ALA A 1 92 ? 15.914 13.109 -19.141 1 40.28 92 ALA A N 1
ATOM 721 C CA . ALA A 1 92 ? 16.812 13.391 -20.25 1 40.28 92 ALA A CA 1
ATOM 722 C C . ALA A 1 92 ? 18.141 13.961 -19.766 1 40.28 92 ALA A C 1
ATOM 724 O O . ALA A 1 92 ? 18.172 15.047 -19.188 1 40.28 92 ALA A O 1
ATOM 725 N N . THR A 1 93 ? 19 13.164 -19.172 1 43.16 93 THR A N 1
ATOM 726 C CA . THR A 1 93 ? 20.375 13.656 -19.109 1 43.16 93 THR A CA 1
ATOM 727 C C . THR A 1 93 ? 20.766 14.344 -20.406 1 43.16 93 THR A C 1
ATOM 729 O O . THR A 1 93 ? 20.891 13.695 -21.453 1 43.16 93 THR A O 1
ATOM 732 N N . THR A 1 94 ? 20.109 15.336 -20.766 1 39.09 94 THR A N 1
ATOM 733 C CA . THR A 1 94 ? 20.641 16.109 -21.891 1 39.09 94 THR A CA 1
ATOM 734 C C . THR A 1 94 ? 22.156 16.312 -21.719 1 39.09 94 THR A C 1
ATOM 736 O O . THR A 1 94 ? 22.609 16.766 -20.672 1 39.09 94 THR A O 1
ATOM 739 N N . GLU A 1 95 ? 22.969 15.586 -22.375 1 38.16 95 GLU A N 1
ATOM 740 C CA . GLU A 1 95 ? 24.391 15.852 -22.594 1 38.16 95 GLU A CA 1
ATOM 741 C C . GLU A 1 95 ? 24.641 17.344 -22.844 1 38.16 95 GLU A C 1
ATOM 743 O O . GLU A 1 95 ? 24.125 17.906 -23.812 1 38.16 95 GLU A O 1
ATOM 748 N N . ARG A 1 96 ? 24.688 18.078 -21.875 1 32.88 96 ARG A N 1
ATOM 749 C CA . ARG A 1 96 ? 25.219 19.406 -22.094 1 32.88 96 ARG A CA 1
ATOM 750 C C . ARG A 1 96 ? 26.516 19.359 -22.906 1 32.88 96 ARG A C 1
ATOM 752 O O . ARG A 1 96 ? 27.516 18.812 -22.438 1 32.88 96 ARG A O 1
ATOM 759 N N . THR A 1 97 ? 26.359 19.203 -24.109 1 33.34 97 THR A N 1
ATOM 760 C CA . THR A 1 97 ? 27.484 19.453 -24.984 1 33.34 97 THR A CA 1
ATOM 761 C C . THR A 1 97 ? 28.219 20.734 -24.594 1 33.34 97 THR A C 1
ATOM 763 O O . THR A 1 97 ? 27.641 21.828 -24.672 1 33.34 97 THR A O 1
ATOM 766 N N . GLN A 1 98 ? 28.984 20.719 -23.469 1 26.81 98 GLN A N 1
ATOM 767 C CA . GLN A 1 98 ? 30.047 21.703 -23.562 1 26.81 98 GLN A CA 1
ATOM 768 C C . GLN A 1 98 ? 30.906 21.484 -24.797 1 26.81 98 GLN A C 1
ATOM 770 O O . GLN A 1 98 ? 31.172 20.328 -25.172 1 26.81 98 GLN A O 1
ATOM 775 N N . MET B 1 1 ? 10.422 -21.391 13.195 1 58.84 1 MET B N 1
ATOM 776 C CA . MET B 1 1 ? 10.391 -19.938 13.039 1 58.84 1 MET B CA 1
ATOM 777 C C . MET B 1 1 ? 8.992 -19.406 13.312 1 58.84 1 MET B C 1
ATOM 779 O O . MET B 1 1 ? 8.078 -19.578 12.5 1 58.84 1 MET B O 1
ATOM 783 N N . THR B 1 2 ? 8.68 -19.156 14.602 1 82.44 2 THR B N 1
ATOM 784 C CA . THR B 1 2 ? 7.328 -19.078 15.141 1 82.44 2 THR B CA 1
ATOM 785 C C . THR B 1 2 ? 6.695 -17.734 14.82 1 82.44 2 THR B C 1
ATOM 787 O O . THR B 1 2 ? 7.145 -16.688 15.312 1 82.44 2 THR B O 1
ATOM 790 N N . GLY B 1 3 ? 6.055 -17.531 13.672 1 95 3 GLY B N 1
ATOM 791 C CA . GLY B 1 3 ? 5.316 -16.328 13.344 1 95 3 GLY B CA 1
ATOM 792 C C . GLY B 1 3 ? 5.125 -16.125 11.852 1 95 3 GLY B C 1
ATOM 793 O O . GLY B 1 3 ? 5.41 -17.016 11.062 1 95 3 GLY B O 1
ATOM 794 N N . PRO B 1 4 ? 4.613 -15.094 11.477 1 96.94 4 PRO B N 1
ATOM 795 C CA . PRO B 1 4 ? 4.344 -14.852 10.055 1 96.94 4 PRO B CA 1
ATOM 796 C C . PRO B 1 4 ? 5.617 -14.758 9.219 1 96.94 4 PRO B C 1
ATOM 798 O O . PRO B 1 4 ? 6.703 -14.531 9.766 1 96.94 4 PRO B O 1
ATOM 801 N N . LYS B 1 5 ? 5.551 -15.062 7.969 1 95.81 5 LYS B N 1
ATOM 802 C CA . LYS B 1 5 ? 6.629 -14.797 7.02 1 95.81 5 LYS B CA 1
ATOM 803 C C . LYS B 1 5 ? 6.75 -13.305 6.734 1 95.81 5 LYS B C 1
ATOM 805 O O . LYS B 1 5 ? 5.848 -12.703 6.137 1 95.81 5 LYS B O 1
ATOM 810 N N . GLN B 1 6 ? 7.781 -12.711 7.164 1 96.44 6 GLN B N 1
ATOM 811 C CA . GLN B 1 6 ? 7.953 -11.266 7.055 1 96.44 6 GLN B CA 1
ATOM 812 C C . GLN B 1 6 ? 8.953 -10.914 5.957 1 96.44 6 GLN B C 1
ATOM 814 O O . GLN B 1 6 ? 9.891 -11.664 5.699 1 96.44 6 GLN B O 1
ATOM 819 N N . GLN B 1 7 ? 8.711 -9.797 5.316 1 96.06 7 GLN B N 1
ATOM 820 C CA . GLN B 1 7 ? 9.68 -9.25 4.375 1 96.06 7 GLN B CA 1
ATOM 821 C C . GLN B 1 7 ? 10.875 -8.648 5.109 1 96.06 7 GLN B C 1
ATOM 823 O O . GLN B 1 7 ? 10.727 -8.086 6.191 1 96.06 7 GLN B O 1
ATOM 828 N N . PRO B 1 8 ? 12.039 -8.828 4.438 1 95.44 8 PRO B N 1
ATOM 829 C CA . PRO B 1 8 ? 13.18 -8.102 5.008 1 95.44 8 PRO B CA 1
ATOM 830 C C . PRO B 1 8 ? 13.031 -6.586 4.879 1 95.44 8 PRO B C 1
ATOM 832 O O . PRO B 1 8 ? 12.211 -6.105 4.09 1 95.44 8 PRO B O 1
ATOM 835 N N . LEU B 1 9 ? 13.766 -5.906 5.695 1 97.25 9 LEU B N 1
ATOM 836 C CA . LEU B 1 9 ? 13.852 -4.469 5.484 1 97.25 9 LEU B CA 1
ATOM 837 C C . LEU B 1 9 ? 14.422 -4.156 4.105 1 97.25 9 LEU B C 1
ATOM 839 O O . LEU B 1 9 ? 15.344 -4.836 3.643 1 97.25 9 LEU B O 1
ATOM 843 N N . PRO B 1 10 ? 13.891 -3.084 3.5 1 97 10 PRO B N 1
ATOM 844 C CA . PRO B 1 10 ? 14.648 -2.588 2.348 1 97 10 PRO B CA 1
ATOM 845 C C . PRO B 1 10 ? 16.094 -2.246 2.693 1 97 10 PRO B C 1
ATOM 847 O O . PRO B 1 10 ? 16.359 -1.729 3.779 1 97 10 PRO B O 1
ATOM 850 N N . PRO B 1 11 ? 16.984 -2.518 1.762 1 96.56 11 PRO B N 1
ATOM 851 C CA . PRO B 1 11 ? 18.406 -2.314 2.062 1 96.56 11 PRO B CA 1
ATOM 852 C C . PRO B 1 11 ? 18.734 -0.872 2.449 1 96.56 11 PRO B C 1
ATOM 854 O O . PRO B 1 11 ? 19.609 -0.632 3.283 1 96.56 11 PRO B O 1
ATOM 857 N N . ASP B 1 12 ? 17.984 0.08 1.903 1 97.31 12 ASP B N 1
ATOM 858 C CA . ASP B 1 12 ? 18.312 1.485 2.137 1 97.31 12 ASP B CA 1
ATOM 859 C C . ASP B 1 12 ? 17.797 1.944 3.502 1 97.31 12 ASP B C 1
ATOM 861 O O . ASP B 1 12 ? 18.172 3.016 3.98 1 97.31 12 ASP B O 1
ATOM 865 N N . VAL B 1 13 ? 17.031 1.069 4.152 1 97.31 13 VAL B N 1
ATOM 866 C CA . VAL B 1 13 ? 16.453 1.452 5.438 1 97.31 13 VAL B CA 1
ATOM 867 C C . VAL B 1 13 ? 17.25 0.814 6.574 1 97.31 13 VAL B C 1
ATOM 869 O O . VAL B 1 13 ? 17.141 1.236 7.727 1 97.31 13 VAL B O 1
ATOM 872 N N . GLU B 1 14 ? 17.938 -0.256 6.211 1 96.56 14 GLU B N 1
ATOM 873 C CA . GLU B 1 14 ? 18.703 -0.971 7.223 1 96.56 14 GLU B CA 1
ATOM 874 C C . GLU B 1 14 ? 19.672 -0.033 7.945 1 96.56 14 GLU B C 1
ATOM 876 O O . GLU B 1 14 ? 20.438 0.692 7.309 1 96.56 14 GLU B O 1
ATOM 881 N N . GLY B 1 15 ? 19.562 0.001 9.25 1 95.94 15 GLY B N 1
ATOM 882 C CA . GLY B 1 15 ? 20.453 0.795 10.07 1 95.94 15 GLY B CA 1
ATOM 883 C C . GLY B 1 15 ? 20.094 2.271 10.086 1 95.94 15 GLY B C 1
ATOM 884 O O . GLY B 1 15 ? 20.797 3.076 10.703 1 95.94 15 GLY B O 1
ATOM 885 N N . ARG B 1 16 ? 18.984 2.658 9.43 1 97.5 16 ARG B N 1
ATOM 886 C CA . ARG B 1 16 ? 18.578 4.059 9.367 1 97.5 16 ARG B CA 1
ATOM 887 C C . ARG B 1 16 ? 17.578 4.395 10.469 1 97.5 16 ARG B C 1
ATOM 889 O O . ARG B 1 16 ? 16.375 4.129 10.328 1 97.5 16 ARG B O 1
ATOM 896 N N . GLU B 1 17 ? 18.094 5.113 11.453 1 96.75 17 GLU B N 1
ATOM 897 C CA . GLU B 1 17 ? 17.266 5.469 12.602 1 96.75 17 GLU B CA 1
ATOM 898 C C . GLU B 1 17 ? 16.219 6.523 12.234 1 96.75 17 GLU B C 1
ATOM 900 O O . GLU B 1 17 ? 15.242 6.719 12.953 1 96.75 17 GLU B O 1
ATOM 905 N N . ASP B 1 18 ? 16.438 7.164 11.125 1 95.69 18 ASP B N 1
ATOM 906 C CA . ASP B 1 18 ? 15.539 8.234 10.695 1 95.69 18 ASP B CA 1
ATOM 907 C C . ASP B 1 18 ? 14.453 7.695 9.773 1 95.69 18 ASP B C 1
ATOM 909 O O . ASP B 1 18 ? 13.555 8.438 9.352 1 95.69 18 ASP B O 1
ATOM 913 N N . ALA B 1 19 ? 14.586 6.383 9.5 1 96.06 19 ALA B N 1
ATOM 914 C CA . ALA B 1 19 ? 13.547 5.762 8.68 1 96.06 19 ALA B CA 1
ATOM 915 C C . AL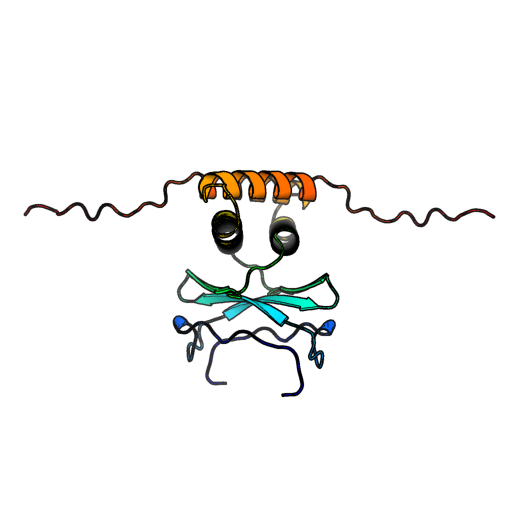A B 1 19 ? 12.359 5.34 9.531 1 96.06 19 ALA B C 1
ATOM 917 O O . ALA B 1 19 ? 12.531 4.828 10.641 1 96.06 19 ALA B O 1
ATOM 918 N N . ILE B 1 20 ? 11.117 5.629 8.969 1 95.31 20 ILE B N 1
ATOM 919 C CA . ILE B 1 20 ? 9.883 5.324 9.68 1 95.31 20 ILE B CA 1
ATOM 920 C C . ILE B 1 20 ? 8.984 4.453 8.805 1 95.31 20 ILE B C 1
ATOM 922 O O . ILE B 1 20 ? 8.664 4.824 7.668 1 95.31 20 ILE B O 1
ATOM 926 N N . GLU B 1 21 ? 8.609 3.336 9.344 1 96.5 21 GLU B N 1
ATOM 927 C CA . GLU B 1 21 ? 7.684 2.467 8.625 1 96.5 21 GLU B CA 1
ATOM 928 C C . GLU B 1 21 ? 6.254 3 8.695 1 96.5 21 GLU B C 1
ATOM 930 O O . GLU B 1 21 ? 5.758 3.322 9.773 1 96.5 21 GLU B O 1
ATOM 935 N N . VAL B 1 22 ? 5.605 3.078 7.504 1 94.88 22 VAL B N 1
ATOM 936 C CA . VAL B 1 22 ? 4.293 3.715 7.484 1 94.88 22 VAL B CA 1
ATOM 937 C C . VAL B 1 22 ? 3.215 2.67 7.195 1 94.88 22 VAL B C 1
ATOM 939 O O . VAL B 1 22 ? 2.029 2.91 7.438 1 94.88 22 VAL B O 1
ATOM 942 N N . LEU B 1 23 ? 3.621 1.513 6.699 1 96 23 LEU B N 1
ATOM 943 C CA . LEU B 1 23 ? 2.639 0.517 6.289 1 96 23 LEU B CA 1
ATOM 944 C C . LEU B 1 23 ? 3.256 -0.877 6.262 1 96 23 LEU B C 1
ATOM 946 O O . LEU B 1 23 ? 4.379 -1.055 5.785 1 96 23 LEU B O 1
ATOM 950 N N . ARG B 1 24 ? 2.547 -1.829 6.836 1 97.56 24 ARG B N 1
ATOM 951 C CA . ARG B 1 24 ? 2.785 -3.254 6.637 1 97.56 24 ARG B CA 1
ATOM 952 C C . ARG B 1 24 ? 1.512 -3.963 6.18 1 97.56 24 ARG B C 1
ATOM 954 O O . ARG B 1 24 ? 0.441 -3.754 6.754 1 97.56 24 ARG B O 1
ATOM 961 N N . ALA B 1 25 ? 1.641 -4.793 5.168 1 96.75 25 ALA B N 1
ATOM 962 C CA . ALA B 1 25 ? 0.493 -5.559 4.688 1 96.75 25 ALA B CA 1
ATOM 963 C C . ALA B 1 25 ? 0.8 -7.051 4.66 1 96.75 25 ALA B C 1
ATOM 965 O O . ALA B 1 25 ? 1.85 -7.465 4.164 1 96.75 25 ALA B O 1
ATOM 966 N N . PHE B 1 26 ? -0.138 -7.797 5.25 1 96.06 26 PHE B N 1
ATOM 967 C CA . PHE B 1 26 ? -0.035 -9.25 5.293 1 96.06 26 PHE B CA 1
ATOM 968 C C . PHE B 1 26 ? -1.246 -9.898 4.637 1 96.06 26 PHE B C 1
ATOM 970 O O . PHE B 1 26 ? -2.361 -9.383 4.727 1 96.06 26 PHE B O 1
ATOM 977 N N . VAL B 1 27 ? -0.982 -11.016 3.986 1 94.25 27 VAL B N 1
ATOM 978 C CA . VAL B 1 27 ? -2.072 -11.898 3.576 1 94.25 27 VAL B CA 1
ATOM 979 C C . VAL B 1 27 ? -2.277 -12.992 4.621 1 94.25 27 VAL B C 1
ATOM 981 O O . VAL B 1 27 ? -1.317 -13.641 5.047 1 94.25 27 VAL B O 1
ATOM 984 N N . LEU B 1 28 ? -3.494 -13.07 5.176 1 94.38 28 LEU B N 1
ATOM 985 C CA . LEU B 1 28 ? -3.883 -14.078 6.152 1 94.38 28 LEU B CA 1
ATOM 986 C C . LEU B 1 28 ? -5.305 -14.562 5.895 1 94.38 28 LEU B C 1
ATOM 988 O O . LEU B 1 28 ? -6.23 -13.758 5.789 1 94.38 28 LEU B O 1
ATOM 992 N N . ASP B 1 29 ? -5.516 -15.867 5.715 1 92.75 29 ASP B N 1
ATOM 993 C CA . ASP B 1 29 ? -6.824 -16.5 5.547 1 92.75 29 ASP B CA 1
ATOM 994 C C . ASP B 1 29 ? -7.566 -15.898 4.355 1 92.75 29 ASP B C 1
ATOM 996 O O . ASP B 1 29 ? -8.758 -15.602 4.445 1 92.75 29 ASP B O 1
ATOM 1000 N N .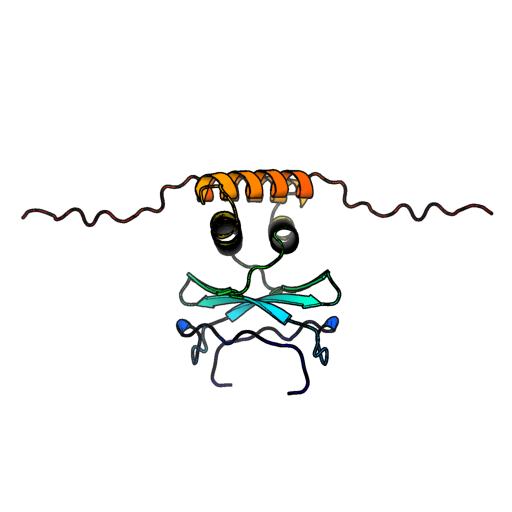 GLY B 1 30 ? -6.91 -15.547 3.33 1 87.56 30 GLY B N 1
ATOM 1001 C CA . GLY B 1 30 ? -7.52 -15.062 2.104 1 87.56 30 GLY B CA 1
ATOM 1002 C C . GLY B 1 30 ? -7.855 -13.586 2.148 1 87.56 30 GLY B C 1
ATOM 1003 O O . GLY B 1 30 ? -8.375 -13.031 1.177 1 87.56 30 GLY B O 1
ATOM 1004 N N . GLY B 1 31 ? -7.5 -12.914 3.301 1 91.06 31 GLY B N 1
ATOM 1005 C CA . GLY B 1 31 ? -7.723 -11.484 3.453 1 91.06 31 GLY B CA 1
ATOM 1006 C C . GLY B 1 31 ? -6.445 -10.703 3.672 1 91.06 31 GLY B C 1
ATOM 1007 O O . GLY B 1 31 ? -5.348 -11.258 3.592 1 91.06 31 GLY B O 1
ATOM 1008 N N . LEU B 1 32 ? -6.613 -9.398 3.785 1 93.75 32 LEU B N 1
ATOM 1009 C CA . LEU B 1 32 ? -5.492 -8.5 4.035 1 93.75 32 LEU B CA 1
ATOM 1010 C C . LEU B 1 32 ? -5.523 -7.973 5.465 1 93.75 32 LEU B C 1
ATOM 1012 O O . LEU B 1 32 ? -6.594 -7.652 5.988 1 93.75 32 LEU B O 1
ATOM 1016 N N . SER B 1 33 ? -4.418 -8.031 6.156 1 96.19 33 SER B N 1
ATOM 1017 C CA . SER B 1 33 ? -4.199 -7.355 7.43 1 96.19 33 SER B CA 1
ATOM 1018 C C . SER B 1 33 ? -3.156 -6.25 7.301 1 96.19 33 SER B C 1
ATOM 1020 O O . SER B 1 33 ? -2.016 -6.508 6.91 1 96.19 33 SER B O 1
ATOM 1022 N N . ILE B 1 34 ? -3.59 -5.016 7.594 1 96.12 34 ILE B N 1
ATOM 1023 C CA . ILE B 1 34 ? -2.725 -3.877 7.297 1 96.12 34 ILE B CA 1
ATOM 1024 C C . ILE B 1 34 ? -2.482 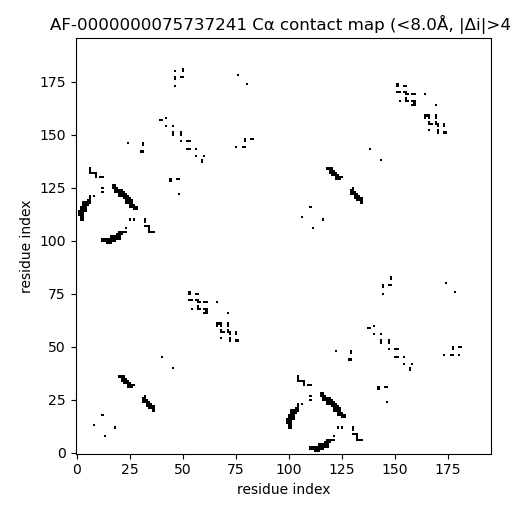-3.068 8.57 1 96.12 34 ILE B C 1
ATOM 1026 O O . ILE B 1 34 ? -3.418 -2.795 9.328 1 96.12 34 ILE B O 1
ATOM 1030 N N . ALA B 1 35 ? -1.242 -2.768 8.859 1 95.88 35 ALA B N 1
ATOM 1031 C CA . ALA B 1 35 ? -0.864 -1.792 9.875 1 95.88 35 ALA B CA 1
ATOM 1032 C C . ALA B 1 35 ? -0.489 -0.456 9.242 1 95.88 35 ALA B C 1
ATOM 1034 O O . ALA B 1 35 ? 0.408 -0.392 8.398 1 95.88 35 ALA B O 1
ATOM 1035 N N . PHE B 1 36 ? -1.251 0.631 9.578 1 93 36 PHE B N 1
ATOM 1036 C CA . PHE B 1 36 ? -0.955 1.987 9.133 1 93 36 PHE B CA 1
ATOM 1037 C C . PHE B 1 36 ? -0.291 2.789 10.25 1 93 36 PHE B C 1
ATOM 1039 O O . PHE B 1 36 ? -0.6 2.6 11.422 1 93 36 PHE B O 1
ATOM 1046 N N . MET B 1 37 ? 0.62 3.658 9.805 1 87.25 37 MET B N 1
ATOM 1047 C CA . MET B 1 37 ? 1.032 4.684 10.758 1 87.25 37 MET B CA 1
ATOM 1048 C C . MET B 1 37 ? -0.145 5.574 11.141 1 87.25 37 MET B C 1
ATOM 1050 O O . MET B 1 37 ? -0.991 5.887 10.305 1 87.25 37 MET B O 1
ATOM 1054 N N . ARG B 1 38 ? -0.217 5.957 12.391 1 75.56 38 ARG B N 1
ATOM 1055 C CA . ARG B 1 38 ? -1.336 6.719 12.938 1 75.56 38 ARG B CA 1
ATOM 1056 C C . ARG B 1 38 ? -1.176 8.211 12.648 1 75.56 38 ARG B C 1
ATOM 1058 O O . ARG B 1 38 ? -2.16 8.906 12.406 1 75.56 38 ARG B O 1
ATOM 1065 N N . ALA B 1 39 ? 0.048 8.648 12.633 1 66.88 39 ALA B N 1
ATOM 1066 C CA . ALA B 1 39 ? 0.227 10.086 12.484 1 66.88 39 ALA B CA 1
ATOM 1067 C C . ALA B 1 39 ? -0.038 10.523 11.047 1 66.88 39 ALA B C 1
ATOM 1069 O O . ALA B 1 39 ? 0.103 9.734 10.109 1 66.88 39 ALA B O 1
ATOM 1070 N N . PHE B 1 40 ? -0.509 11.711 10.984 1 61.22 40 PHE B N 1
ATOM 1071 C CA . PHE B 1 40 ? -0.797 12.305 9.688 1 61.22 40 PHE B CA 1
ATOM 1072 C C . PHE B 1 40 ? 0.454 12.336 8.812 1 61.22 40 PHE B C 1
ATOM 1074 O O . PHE B 1 40 ? 1.504 12.82 9.242 1 61.22 40 PHE B O 1
ATOM 1081 N N . GLU B 1 41 ? 0.253 11.539 7.773 1 67.31 41 GLU B N 1
ATOM 1082 C CA . GLU B 1 41 ? 1.327 11.617 6.785 1 67.31 41 GLU B CA 1
ATOM 1083 C C . GLU B 1 41 ? 0.928 12.492 5.602 1 67.31 41 GLU B C 1
ATOM 1085 O O . GLU B 1 41 ? -0.26 12.727 5.371 1 67.31 41 GLU B O 1
ATOM 1090 N N . ASP B 1 42 ? 1.912 13.047 4.973 1 75.12 42 ASP B N 1
ATOM 1091 C CA . ASP B 1 42 ? 1.802 13.852 3.762 1 75.12 42 ASP B CA 1
ATOM 1092 C C . ASP B 1 42 ? 0.99 13.133 2.689 1 75.12 42 ASP B C 1
ATOM 1094 O O . ASP B 1 42 ? 1.253 11.961 2.385 1 75.12 42 ASP B O 1
ATOM 1098 N N . PRO B 1 43 ? -0.132 13.773 2.285 1 76.19 43 PRO B N 1
ATOM 1099 C CA . PRO B 1 43 ? -0.925 13.195 1.199 1 76.19 43 PRO B CA 1
ATOM 1100 C C . PRO B 1 43 ? -0.071 12.766 0.009 1 76.19 43 PRO B C 1
ATOM 1102 O O . PRO B 1 43 ? -0.412 11.805 -0.686 1 76.19 43 PRO B O 1
ATOM 1105 N N . GLU B 1 44 ? 1.029 13.461 -0.167 1 78.81 44 GLU B N 1
ATOM 1106 C CA . GLU B 1 44 ? 1.9 13.141 -1.294 1 78.81 44 GLU B CA 1
ATOM 1107 C C . GLU B 1 44 ? 2.525 11.758 -1.132 1 78.81 44 GLU B C 1
ATOM 1109 O O . GLU B 1 44 ? 2.695 11.031 -2.111 1 78.81 44 GLU B O 1
ATOM 1114 N N . MET B 1 45 ? 2.875 11.406 0.038 1 83.62 45 MET B N 1
ATOM 1115 C CA . MET B 1 45 ? 3.459 10.094 0.3 1 83.62 45 MET B CA 1
ATOM 1116 C C . MET B 1 45 ? 2.463 8.977 -0.018 1 83.62 45 MET B C 1
ATOM 1118 O O . MET B 1 45 ? 2.826 7.969 -0.623 1 83.62 45 MET B O 1
ATOM 1122 N N . TRP B 1 46 ? 1.227 9.219 0.352 1 89.19 46 TRP B N 1
ATOM 1123 C CA . TRP B 1 46 ? 0.201 8.219 0.066 1 89.19 46 TRP B CA 1
ATOM 1124 C C . TRP B 1 46 ? -0.043 8.102 -1.435 1 89.19 46 TRP B C 1
ATOM 1126 O O . TRP B 1 46 ? -0.239 7.004 -1.955 1 89.19 46 TRP B O 1
ATOM 1136 N N . GLY B 1 47 ? -0.015 9.211 -2.08 1 88.38 47 GLY B N 1
ATOM 1137 C CA . GLY B 1 47 ? -0.119 9.203 -3.531 1 88.38 47 GLY B CA 1
ATOM 1138 C C . GLY B 1 47 ? 0.991 8.422 -4.203 1 88.38 47 GLY B C 1
ATOM 1139 O O . GLY B 1 47 ? 0.733 7.621 -5.105 1 88.38 47 GLY B O 1
ATOM 1140 N N . LEU B 1 48 ? 2.213 8.625 -3.713 1 90.19 48 LEU B N 1
ATOM 1141 C CA . LEU B 1 48 ? 3.357 7.891 -4.242 1 90.19 48 LEU B CA 1
ATOM 1142 C C . LEU B 1 48 ? 3.221 6.398 -3.963 1 90.19 48 LEU B C 1
ATOM 1144 O O . LEU B 1 48 ? 3.529 5.57 -4.824 1 90.19 48 LEU B O 1
ATOM 1148 N N . LEU B 1 49 ? 2.727 6.082 -2.805 1 93.56 49 LEU B N 1
ATOM 1149 C CA . LEU B 1 49 ? 2.549 4.68 -2.443 1 93.56 49 LEU B CA 1
ATOM 1150 C C . LEU B 1 49 ? 1.512 4.012 -3.342 1 93.56 49 LEU B C 1
ATOM 1152 O O . LEU B 1 49 ? 1.721 2.893 -3.814 1 93.56 49 LEU B O 1
ATOM 1156 N N . LEU B 1 50 ? 0.401 4.742 -3.588 1 95.31 50 LEU B N 1
ATOM 1157 C CA . LEU B 1 50 ? -0.634 4.242 -4.484 1 95.31 50 LEU B CA 1
ATOM 1158 C C . LEU B 1 50 ? -0.067 3.975 -5.875 1 95.31 50 LEU B C 1
ATOM 1160 O O . LEU B 1 50 ? -0.281 2.902 -6.441 1 95.31 50 LEU B O 1
ATOM 1164 N N . VAL B 1 51 ? 0.749 4.875 -6.43 1 93.88 51 VAL B N 1
ATOM 1165 C CA . VAL B 1 51 ? 1.346 4.734 -7.754 1 93.88 51 VAL B CA 1
ATOM 1166 C C . VAL B 1 51 ? 2.277 3.523 -7.777 1 93.88 51 VAL B C 1
ATOM 1168 O O . VAL B 1 51 ? 2.238 2.717 -8.711 1 93.88 51 VAL B O 1
ATOM 1171 N N . ASP B 1 52 ? 3.096 3.342 -6.793 1 94.06 52 ASP B N 1
ATOM 1172 C CA . ASP B 1 52 ? 4.07 2.254 -6.75 1 94.06 52 ASP B CA 1
ATOM 1173 C C . ASP B 1 52 ? 3.373 0.896 -6.699 1 94.06 52 ASP B C 1
ATOM 1175 O O . ASP B 1 52 ? 3.775 -0.042 -7.387 1 94.06 52 ASP B O 1
ATOM 1179 N N . ILE B 1 53 ? 2.322 0.812 -5.902 1 94.19 53 ILE B N 1
ATOM 1180 C CA . ILE B 1 53 ? 1.583 -0.441 -5.801 1 94.19 53 ILE B CA 1
ATOM 1181 C C . ILE B 1 53 ? 0.88 -0.735 -7.125 1 94.19 53 ILE B C 1
ATOM 1183 O O . ILE B 1 53 ? 0.923 -1.864 -7.617 1 94.19 53 ILE B O 1
ATOM 1187 N N . ALA B 1 54 ? 0.228 0.261 -7.672 1 94.81 54 ALA B N 1
ATOM 1188 C CA . ALA B 1 54 ? -0.444 0.079 -8.953 1 94.81 54 ALA B CA 1
ATOM 1189 C C . ALA B 1 54 ? 0.54 -0.374 -10.031 1 94.81 54 ALA B C 1
ATOM 1191 O O . ALA B 1 54 ? 0.25 -1.296 -10.797 1 94.81 54 ALA B O 1
ATOM 1192 N N . ARG B 1 55 ? 1.731 0.26 -10.133 1 94 55 ARG B N 1
ATOM 119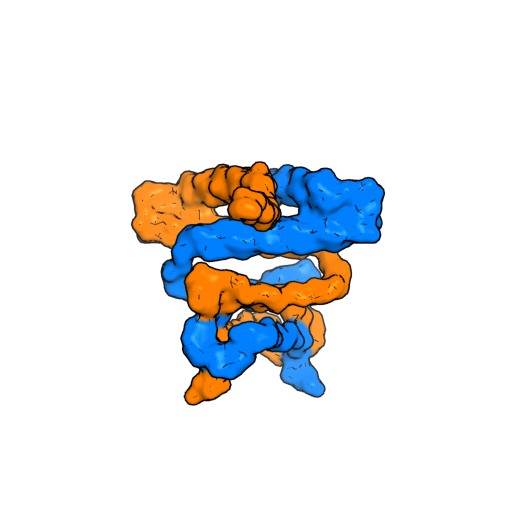3 C CA . ARG B 1 55 ? 2.744 -0.097 -11.117 1 94 55 ARG B CA 1
ATOM 1194 C C . ARG B 1 55 ? 3.268 -1.51 -10.883 1 94 55 ARG B C 1
ATOM 1196 O O . ARG B 1 55 ? 3.484 -2.266 -11.828 1 94 55 ARG B O 1
ATOM 1203 N N . HIS B 1 56 ? 3.512 -1.842 -9.625 1 92.81 56 HIS B N 1
ATOM 1204 C CA . HIS B 1 56 ? 3.957 -3.189 -9.289 1 92.81 56 HIS B CA 1
ATOM 1205 C C . HIS B 1 56 ? 2.932 -4.234 -9.719 1 92.81 56 HIS B C 1
ATOM 1207 O O . HIS B 1 56 ? 3.281 -5.223 -10.375 1 92.81 56 HIS B O 1
ATOM 1213 N N . ALA B 1 57 ? 1.659 -3.998 -9.352 1 92.31 57 ALA B N 1
ATOM 1214 C CA . ALA B 1 57 ? 0.583 -4.898 -9.75 1 92.31 57 ALA B CA 1
ATOM 1215 C C . ALA B 1 57 ? 0.506 -5.016 -11.273 1 92.31 57 ALA B C 1
ATOM 1217 O O . ALA B 1 57 ? 0.351 -6.117 -11.805 1 92.31 57 ALA B O 1
ATOM 1218 N N . ALA B 1 58 ? 0.596 -3.883 -11.938 1 92.94 58 ALA B N 1
ATOM 1219 C CA . ALA B 1 58 ? 0.532 -3.869 -13.398 1 92.94 58 ALA B CA 1
ATOM 1220 C C . ALA B 1 58 ? 1.659 -4.699 -14.008 1 92.94 58 ALA B C 1
ATOM 1222 O O . ALA B 1 58 ? 1.438 -5.469 -14.945 1 92.94 58 ALA B O 1
ATOM 1223 N N . ARG B 1 59 ? 2.895 -4.512 -13.508 1 92.38 59 ARG B N 1
ATOM 1224 C CA . ARG B 1 59 ? 4.047 -5.266 -13.984 1 92.38 59 ARG B CA 1
ATOM 1225 C C . ARG B 1 59 ? 3.846 -6.766 -13.773 1 92.38 59 ARG B C 1
ATOM 1227 O O . ARG B 1 59 ? 4.133 -7.566 -14.664 1 92.38 59 ARG B O 1
ATOM 1234 N N . SER B 1 60 ? 3.363 -7.117 -12.586 1 89.31 60 SER B N 1
ATOM 1235 C CA . SER B 1 60 ? 3.104 -8.523 -12.273 1 89.31 60 SER B CA 1
ATOM 1236 C C . SER B 1 60 ? 2.059 -9.109 -13.219 1 89.31 60 SER B C 1
ATOM 1238 O O . SER B 1 60 ? 2.242 -10.203 -13.75 1 89.31 60 SER B O 1
ATOM 1240 N N . TYR B 1 61 ? 0.974 -8.383 -13.398 1 88.5 61 TYR B N 1
ATOM 1241 C CA . TYR B 1 61 ? -0.11 -8.82 -14.273 1 88.5 61 TYR B CA 1
ATOM 1242 C C . TYR B 1 61 ? 0.367 -8.945 -15.719 1 88.5 61 TYR B C 1
ATOM 1244 O O . TYR B 1 61 ? 0.024 -9.906 -16.406 1 88.5 61 TYR B O 1
ATOM 1252 N N . ALA B 1 62 ? 1.136 -7.988 -16.188 1 90.38 62 ALA B N 1
ATOM 1253 C CA . ALA B 1 62 ? 1.625 -7.988 -17.562 1 90.38 62 ALA B CA 1
ATOM 1254 C C . ALA B 1 62 ? 2.525 -9.195 -17.812 1 90.38 62 ALA B C 1
ATOM 1256 O O . ALA B 1 62 ? 2.518 -9.758 -18.906 1 90.38 62 ALA B O 1
ATOM 1257 N N . ARG B 1 63 ? 3.264 -9.594 -16.844 1 88.38 63 ARG B N 1
ATOM 1258 C CA . ARG B 1 63 ? 4.188 -10.711 -16.984 1 88.38 63 ARG B CA 1
ATOM 1259 C C . ARG B 1 63 ? 3.434 -12.031 -17.141 1 88.38 63 ARG B C 1
ATOM 1261 O O . ARG B 1 63 ? 3.939 -12.977 -17.75 1 88.38 63 ARG B O 1
ATOM 1268 N N . GLU B 1 64 ? 2.215 -12.039 -16.672 1 86.19 64 GLU B N 1
ATOM 1269 C CA . GLU B 1 64 ? 1.476 -13.297 -16.641 1 86.19 64 GLU B CA 1
ATOM 1270 C C . GLU B 1 64 ? 0.322 -13.289 -17.625 1 86.19 64 GLU B C 1
ATOM 1272 O O . GLU B 1 64 ? -0.503 -14.203 -17.641 1 86.19 64 GLU B O 1
ATOM 1277 N N . SER B 1 65 ? 0.3 -12.203 -18.391 1 88.38 65 SER B N 1
ATOM 1278 C CA . SER B 1 65 ? -0.809 -12.055 -19.328 1 88.38 65 SER B CA 1
ATOM 1279 C C . SER B 1 65 ? -0.322 -11.562 -20.688 1 88.38 65 SER B C 1
ATOM 1281 O O . SER B 1 65 ? 0.885 -11.484 -20.922 1 88.38 65 SER B O 1
ATOM 1283 N N . GLU B 1 66 ? -1.262 -11.281 -21.625 1 93.31 66 GLU B N 1
ATOM 1284 C CA . GLU B 1 66 ? -0.945 -10.742 -22.938 1 93.31 66 GLU B CA 1
ATOM 1285 C C . GLU B 1 66 ? -0.952 -9.219 -22.938 1 93.31 66 GLU B C 1
ATOM 1287 O O . GLU B 1 66 ? -0.583 -8.578 -23.922 1 93.31 66 GLU B O 1
ATOM 1292 N N . TYR B 1 67 ? -1.261 -8.711 -21.766 1 92.81 67 TYR B N 1
ATOM 1293 C CA . TYR B 1 67 ? -1.343 -7.262 -21.656 1 92.81 67 TYR B CA 1
ATOM 1294 C C . TYR B 1 67 ? 0.045 -6.645 -21.531 1 92.81 67 TYR B C 1
ATOM 1296 O O . TYR B 1 67 ? 0.949 -7.246 -20.938 1 92.81 67 TYR B O 1
ATOM 1304 N N . THR B 1 68 ? 0.19 -5.395 -22.156 1 95.44 68 THR B N 1
ATOM 1305 C CA . THR B 1 68 ? 1.339 -4.566 -21.797 1 95.44 68 THR B CA 1
ATOM 1306 C C . THR B 1 68 ? 1.191 -4 -20.391 1 95.44 68 THR B C 1
ATOM 1308 O O . THR B 1 68 ? 0.097 -4.016 -19.828 1 95.44 68 THR B O 1
ATOM 1311 N N . GLU B 1 69 ? 2.262 -3.561 -19.781 1 92.88 69 GLU B N 1
ATOM 1312 C CA . GLU B 1 69 ? 2.195 -2.941 -18.469 1 92.88 69 GLU B CA 1
ATOM 1313 C C . GLU B 1 69 ? 1.225 -1.765 -18.453 1 92.88 69 GLU B C 1
ATOM 1315 O O . GLU B 1 69 ? 0.466 -1.588 -17.5 1 92.88 69 GLU B O 1
ATOM 1320 N N . ASP B 1 70 ? 1.208 -1.056 -19.625 1 92.56 70 ASP B N 1
ATOM 1321 C CA . ASP B 1 70 ? 0.323 0.104 -19.703 1 92.56 70 ASP B CA 1
ATOM 1322 C C . ASP B 1 70 ? -1.142 -0.325 -19.734 1 92.56 70 ASP B C 1
ATOM 1324 O O . ASP B 1 70 ? -1.99 0.286 -19.094 1 92.56 70 ASP B O 1
ATOM 1328 N N . GLU B 1 71 ? -1.414 -1.349 -20.438 1 94.12 71 GLU B N 1
ATOM 1329 C CA . GLU B 1 71 ? -2.77 -1.889 -20.5 1 94.12 71 GLU B CA 1
ATOM 1330 C C . GLU B 1 71 ? -3.203 -2.443 -19.156 1 94.12 71 GLU B C 1
ATOM 1332 O O . GLU B 1 71 ? -4.344 -2.248 -18.734 1 94.12 71 GLU B O 1
ATOM 1337 N N . ALA B 1 72 ? -2.309 -3.117 -18.547 1 93.56 72 ALA B N 1
ATOM 1338 C CA . ALA B 1 72 ? -2.586 -3.664 -17.219 1 93.56 72 ALA B CA 1
ATOM 1339 C C . ALA B 1 72 ? -2.883 -2.553 -16.219 1 93.56 72 ALA B C 1
ATOM 1341 O O . ALA B 1 72 ? -3.799 -2.674 -15.398 1 93.56 72 ALA B O 1
ATOM 1342 N N . LEU B 1 73 ? -2.105 -1.492 -16.344 1 93.56 73 LEU B N 1
ATOM 1343 C CA . LEU B 1 73 ? -2.291 -0.361 -15.438 1 93.56 73 LEU B CA 1
ATOM 1344 C C . LEU B 1 73 ? -3.676 0.251 -15.609 1 93.56 73 LEU B C 1
ATOM 1346 O O . LEU B 1 73 ? -4.352 0.556 -14.625 1 93.56 73 LEU B O 1
ATOM 1350 N N . GLU B 1 74 ? -4.125 0.366 -16.797 1 92.25 74 GLU B N 1
ATOM 1351 C CA . GLU B 1 74 ? -5.449 0.915 -17.062 1 92.25 74 GLU B CA 1
ATOM 1352 C C . GLU B 1 74 ? -6.543 0.044 -16.453 1 92.25 74 GLU B C 1
ATOM 1354 O O . GLU B 1 74 ? -7.488 0.557 -15.859 1 92.25 74 GLU B O 1
ATOM 1359 N N . ARG B 1 75 ? -6.352 -1.173 -16.531 1 91.25 75 ARG B N 1
ATOM 1360 C CA . ARG B 1 75 ? -7.332 -2.111 -16 1 91.25 75 ARG B CA 1
ATOM 1361 C C . ARG B 1 75 ? -7.355 -2.068 -14.477 1 91.25 75 ARG B C 1
ATOM 1363 O O . ARG B 1 75 ? -8.422 -2.154 -13.867 1 91.25 75 ARG B O 1
ATOM 1370 N N . ILE B 1 76 ? -6.203 -1.962 -13.914 1 91.19 76 ILE B N 1
ATOM 1371 C CA . ILE B 1 76 ? -6.09 -1.882 -12.461 1 91.19 76 ILE B CA 1
ATOM 1372 C C . ILE B 1 76 ? -6.789 -0.621 -11.961 1 91.19 76 ILE B C 1
ATOM 1374 O O . ILE B 1 76 ? -7.531 -0.665 -10.977 1 91.19 76 ILE B O 1
ATOM 1378 N N . VAL B 1 77 ? -6.645 0.484 -12.648 1 90.5 77 VAL B N 1
ATOM 1379 C CA . VAL B 1 77 ? -7.258 1.748 -12.258 1 90.5 77 VAL B CA 1
ATOM 1380 C C . VAL B 1 77 ? -8.773 1.643 -12.375 1 90.5 77 VAL B C 1
ATOM 1382 O O . VAL B 1 77 ? -9.508 2.096 -11.492 1 90.5 77 VAL B O 1
ATOM 1385 N N . GLU B 1 78 ? -9.227 1.015 -13.422 1 90.19 78 GLU B N 1
ATOM 1386 C CA . GLU B 1 78 ? -10.664 0.811 -13.609 1 90.19 78 GLU B CA 1
ATOM 1387 C C . GLU B 1 78 ? -11.258 -0.028 -12.484 1 90.19 78 GLU B C 1
ATOM 1389 O O . GLU B 1 78 ? -12.312 0.304 -11.945 1 90.19 78 GLU B O 1
ATOM 1394 N N . MET B 1 79 ? -10.602 -1.033 -12.109 1 89.38 79 MET B N 1
ATOM 1395 C CA . MET B 1 79 ? -11.062 -1.916 -11.047 1 89.38 79 MET B CA 1
ATOM 1396 C C . MET B 1 79 ? -11.031 -1.202 -9.695 1 89.38 79 MET B C 1
ATOM 1398 O O . MET B 1 79 ? -11.945 -1.367 -8.883 1 89.38 79 MET B O 1
ATOM 1402 N N . PHE B 1 80 ? -10.016 -0.444 -9.539 1 90.44 80 PHE B N 1
ATOM 1403 C CA . PHE B 1 80 ? -9.875 0.344 -8.32 1 90.44 80 PHE B CA 1
ATOM 1404 C C . PHE B 1 80 ? -11.047 1.303 -8.156 1 90.44 80 PHE B C 1
ATOM 1406 O O . PHE B 1 80 ? -11.672 1.352 -7.094 1 90.44 80 PHE B O 1
ATOM 1413 N N . GLU B 1 81 ? -11.383 2.012 -9.211 1 88.69 81 GLU B N 1
ATOM 1414 C CA . GLU B 1 81 ? -12.484 2.973 -9.172 1 88.69 81 GLU B CA 1
ATOM 1415 C C . GLU B 1 81 ? -13.82 2.277 -8.93 1 88.69 81 GLU B C 1
ATOM 1417 O O . GLU B 1 81 ? -14.664 2.785 -8.195 1 88.69 81 GLU B O 1
ATOM 1422 N N . ALA B 1 82 ? -14.039 1.084 -9.5 1 88 82 ALA B N 1
ATOM 1423 C CA . ALA B 1 82 ? -15.266 0.312 -9.336 1 88 82 ALA B CA 1
ATOM 1424 C C . ALA B 1 82 ? -15.43 -0.145 -7.891 1 88 82 ALA B C 1
ATOM 1426 O O . ALA B 1 82 ? -16.531 -0.107 -7.344 1 88 82 ALA B O 1
ATOM 1427 N N . GLU B 1 83 ? -14.234 -0.515 -7.297 1 87.25 83 GLU B N 1
ATOM 1428 C CA . GLU B 1 83 ? -14.273 -0.977 -5.91 1 87.25 83 GLU B CA 1
ATOM 1429 C C . GLU B 1 83 ? -14.594 0.169 -4.957 1 87.25 83 GLU B C 1
ATOM 1431 O O . GLU B 1 83 ? -15.289 -0.024 -3.959 1 87.25 83 GLU B O 1
ATOM 1436 N N . LEU B 1 84 ? -14.102 1.341 -5.254 1 89 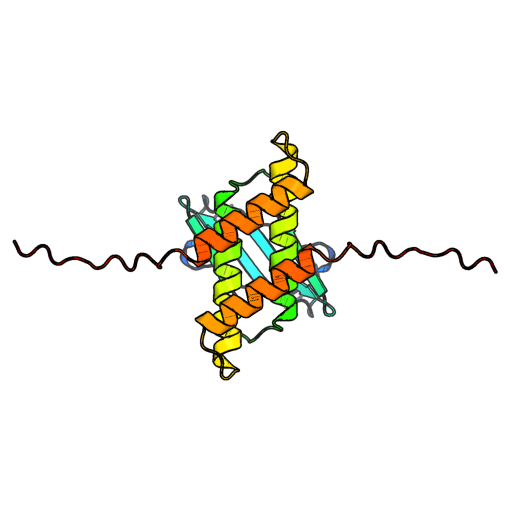84 LEU B N 1
ATOM 1437 C CA . LEU B 1 84 ? -14.336 2.502 -4.398 1 89 84 LEU B CA 1
ATOM 1438 C C . LEU B 1 84 ? -15.805 2.92 -4.445 1 89 84 LEU B C 1
ATOM 1440 O O . LEU B 1 84 ? -16.328 3.488 -3.48 1 89 84 LEU B O 1
ATOM 1444 N N . SER B 1 85 ? -16.438 2.701 -5.566 1 82.62 85 SER B N 1
ATOM 1445 C CA . SER B 1 85 ? -17.828 3.127 -5.766 1 82.62 85 SER B CA 1
ATOM 1446 C C . SER B 1 85 ? -18.797 2.107 -5.195 1 82.62 85 SER B C 1
ATOM 1448 O O . SER B 1 85 ? -20 2.369 -5.113 1 82.62 85 SER B O 1
ATOM 1450 N N . ARG B 1 86 ? -18.281 0.878 -4.852 1 74.5 86 ARG B N 1
ATOM 1451 C CA . ARG B 1 86 ? -19.156 -0.139 -4.273 1 74.5 86 ARG B CA 1
ATOM 1452 C C . ARG B 1 86 ? -19.578 0.242 -2.863 1 74.5 86 ARG B C 1
ATOM 1454 O O . ARG B 1 86 ? -18.766 0.661 -2.049 1 74.5 86 ARG B O 1
ATOM 1461 N N . PRO B 1 87 ? -20.875 0.372 -2.729 1 60.84 87 PRO B N 1
ATOM 1462 C CA . PRO B 1 87 ? -21.344 0.656 -1.369 1 60.84 87 PRO B CA 1
ATOM 1463 C C . PRO B 1 87 ? -20.828 -0.347 -0.343 1 60.84 87 PRO B C 1
ATOM 1465 O O . PRO B 1 87 ? -20.578 -1.51 -0.679 1 60.84 87 PRO B O 1
ATOM 1468 N N . THR B 1 88 ? -19.953 0.128 0.59 1 55.5 88 THR B N 1
ATOM 1469 C CA . THR B 1 88 ? -19.562 -0.793 1.652 1 55.5 88 THR B CA 1
ATOM 1470 C C . THR B 1 88 ? -20.75 -1.649 2.086 1 55.5 88 THR B C 1
ATOM 1472 O O . THR B 1 88 ? -21.859 -1.141 2.254 1 55.5 88 THR B O 1
ATOM 1475 N N . ASP B 1 89 ? -21 -2.727 1.439 1 48.97 89 ASP B N 1
ATOM 1476 C CA . ASP B 1 89 ? -22.062 -3.602 1.931 1 48.97 89 ASP B CA 1
ATOM 1477 C C . ASP B 1 89 ? -22.156 -3.545 3.453 1 48.97 89 ASP B C 1
ATOM 1479 O O . ASP B 1 89 ? -21.312 -4.09 4.156 1 48.97 89 ASP B O 1
ATOM 1483 N N . THR B 1 90 ? -22.422 -2.389 3.967 1 44.84 90 THR B N 1
ATOM 1484 C CA . THR B 1 90 ? -22.922 -2.547 5.332 1 44.84 90 THR B CA 1
ATOM 1485 C C . THR B 1 90 ? -24 -3.627 5.391 1 44.84 90 THR B C 1
ATOM 1487 O O . THR B 1 90 ? -25 -3.551 4.684 1 44.84 90 THR B O 1
ATOM 1490 N N . GLY B 1 91 ? -23.641 -4.852 5.336 1 37.81 91 GLY B N 1
ATOM 1491 C CA . GLY B 1 91 ? -24.609 -5.902 5.648 1 37.81 91 GLY B CA 1
ATOM 1492 C C . GLY B 1 91 ? -25.734 -5.43 6.531 1 37.81 91 GLY B C 1
ATOM 1493 O O . GLY B 1 91 ? -25.547 -5.152 7.715 1 37.81 91 GLY B O 1
ATOM 1494 N N . ALA B 1 92 ? -26.594 -4.648 6.113 1 39.5 92 ALA B N 1
ATOM 1495 C CA . ALA B 1 92 ? -27.875 -4.5 6.789 1 39.5 92 ALA B CA 1
ATOM 1496 C C . ALA B 1 92 ? -28.406 -5.848 7.277 1 39.5 92 ALA B C 1
ATOM 1498 O O . ALA B 1 92 ? -28.516 -6.793 6.496 1 39.5 92 ALA B O 1
ATOM 1499 N N . THR B 1 93 ? -27.969 -6.324 8.453 1 42.84 93 THR B N 1
ATOM 1500 C CA . THR B 1 93 ? -28.656 -7.414 9.141 1 42.84 93 THR B CA 1
ATOM 1501 C C . THR B 1 93 ? -30.156 -7.305 8.961 1 42.84 93 THR B C 1
ATOM 1503 O O . THR B 1 93 ? -30.781 -6.367 9.461 1 42.84 93 THR B O 1
ATOM 1506 N N . THR B 1 94 ? -30.625 -7.391 7.824 1 40.47 94 THR B N 1
ATOM 1507 C CA . THR B 1 94 ? -32.062 -7.516 7.738 1 40.47 94 THR B CA 1
ATOM 1508 C C . THR B 1 94 ? -32.594 -8.477 8.805 1 40.47 94 THR B C 1
ATOM 1510 O O . THR B 1 94 ? -32.125 -9.617 8.898 1 40.47 94 THR B O 1
ATOM 1513 N N . GLU B 1 95 ? -33.031 -7.949 9.93 1 40.09 95 GLU B N 1
ATOM 1514 C CA . GLU B 1 95 ? -33.812 -8.688 10.898 1 40.09 95 GLU B CA 1
ATOM 1515 C C . GLU B 1 95 ? -34.875 -9.555 10.203 1 40.09 95 GLU B C 1
ATOM 1517 O O . GLU B 1 95 ? -35.719 -9.047 9.484 1 40.09 95 GLU B O 1
ATOM 1522 N N . ARG B 1 96 ? -34.5 -10.648 9.805 1 33.91 96 ARG B N 1
ATOM 1523 C CA . ARG B 1 96 ? -35.531 -11.586 9.406 1 33.91 96 ARG B CA 1
ATOM 1524 C C . ARG B 1 96 ? -36.625 -11.672 10.469 1 33.91 96 ARG B C 1
ATOM 1526 O O . ARG B 1 96 ? -36.375 -12.117 11.594 1 33.91 96 ARG B O 1
ATOM 1533 N N . THR B 1 97 ? -37.438 -10.742 10.461 1 33.78 97 THR B N 1
ATOM 1534 C CA . THR B 1 97 ? -38.688 -10.93 11.219 1 33.78 97 THR B CA 1
ATOM 1535 C C . THR B 1 97 ? -39.281 -12.305 10.945 1 33.78 97 THR B C 1
ATOM 1537 O O . THR B 1 97 ? -39.688 -12.594 9.812 1 33.78 97 THR B O 1
ATOM 1540 N N . GLN B 1 98 ? -38.656 -13.414 11.523 1 27.44 98 GLN B N 1
ATOM 1541 C CA . GLN B 1 98 ? -39.625 -14.492 11.719 1 27.44 98 GLN B CA 1
ATOM 1542 C C . GLN B 1 98 ? -40.812 -14.023 12.555 1 27.44 98 GLN B C 1
ATOM 1544 O O . GLN B 1 98 ? -40.656 -13.242 13.5 1 27.44 98 GLN B O 1
#

Foldseek 3Di:
DPDDDDDDDDPVCVPPPPDDDAKDWDDDPNDIDMDGDPDDDDPVVVVVVVVVVLLVQLVVDVVVDVDDSVRSSVVSVVVVVVVVPPDPCPPPPPPPPD/DPDDDDDDDDPVCVPPPPDDDAKDWDDDPNDIDMDGDPDDDDPVVVVVVVVVVLLVQLVVVVVVDVDDSVRSSVVSVVVVVVVVPPDPCPVPPPPPPD

Organism: Rhodopseudomonas palustris (strain ATCC BAA-98 / CGA009) (NCBI:txid258594)

InterPro domains:
  IPR031796 Protein of unknown function DUF5076 [PF16826] (6-88)

Secondary structure (DSSP, 8-state):
--S-B-PPPPTTTTT-TT-EEEEEEEEETTEEEEEEPSSPPPHHHHHHHHHHHHHHHHHHHHHTSSS-HHHHHHHHHHHHHHHHHS------------/--S-B-PPPPTTTTT-TT-EEEEEEEEETTEEEEEEP-S---HHHHHHHHHHHHHHHHHHHHHTSSS-HHHHHHHHHHHHHHHHHS------------